Protein AF-A0AAW0XLE2-F1 (afdb_monomer)

Foldseek 3Di:
DQDPDPVLQVDVDDCVQVVVVVVVCVPPDPVFDKDWPDWDDQRRDIDTDIDTPVQPVQKALKFKDWFACPDVGGHRPWAWIKIWIGRNNFTEIEIAGAFDADAPCLVRLVVSVVRNQVPAWTDRDPPDGTDTQVNGPYYHYYYNSRWAFPDDPDDPVVCVVVVVCVVSLVRTSVND

Mean predicted aligned error: 5.41 Å

Radius of gyration: 18.48 Å; Cα contacts (8 Å, |Δi|>4): 309; chains: 1; bounding box: 46×35×58 Å

pLDDT: mean 91.5, std 12.77, range [43.59, 98.88]

InterPro domains:
  IPR000300 Inositol polyphosphate-related phosphatase [PF22669] (9-176)
  IPR000300 Inositol polyphosphate-related phosphatase [SM00128] (1-176)
  IPR036691 Endonuclease/exonuclease/phosphatase superfamily [G3DSA:3.60.10.10] (1-176)
  IPR036691 Endonuclease/exonuclease/phosphatase superfamily [SSF56219] (3-175)
  IPR046985 Inositol 5-phosphatase [PTHR11200] (1-175)

Solvent-accessible surface area (backbone atoms only — not comparable to full-atom values): 10215 Å² total; per-residue (Å²): 132,54,65,86,50,77,59,43,78,74,42,93,77,57,72,62,62,58,53,50,51,50,54,49,70,72,66,50,64,86,94,57,61,68,40,81,76,46,76,47,70,39,68,53,47,73,47,78,44,70,40,49,54,92,51,49,91,37,56,40,79,70,38,60,38,73,39,29,40,27,68,93,60,50,34,45,90,17,28,36,35,35,44,34,32,25,53,70,93,45,39,36,30,42,35,40,32,33,37,46,65,61,83,85,32,55,67,54,27,54,49,36,52,51,50,43,57,72,66,40,56,33,71,82,53,96,88,50,82,63,41,45,61,85,76,33,84,39,72,48,83,46,66,52,61,46,65,43,67,52,94,64,103,61,64,63,69,59,37,55,75,66,69,45,52,70,69,50,53,78,34,23,59,80,78,110

Organism: Cherax quadricarinatus (NCBI:txid27406)

Structure (mmCIF, N/CA/C/O backbone):
data_AF-A0AAW0XLE2-F1
#
_entry.id   AF-A0AAW0XLE2-F1
#
loop_
_atom_site.group_PDB
_atom_site.id
_atom_site.type_symbol
_atom_site.label_atom_id
_atom_site.label_alt_id
_atom_site.label_comp_id
_atom_site.label_asym_id
_atom_site.label_entity_id
_atom_site.label_seq_id
_atom_site.pdbx_PDB_ins_code
_atom_site.Cartn_x
_atom_site.Cartn_y
_atom_site.Cartn_z
_atom_site.occupancy
_atom_site.B_iso_or_equiv
_atom_site.auth_seq_id
_atom_site.auth_comp_id
_atom_site.auth_asym_id
_atom_site.auth_atom_id
_atom_site.pdbx_PDB_model_num
ATOM 1 N N . GLU A 1 1 ? -1.294 13.993 -8.501 1.00 43.59 1 GLU A N 1
ATOM 2 C CA . GLU A 1 1 ? -0.061 13.699 -7.748 1.00 43.59 1 GLU A CA 1
ATOM 3 C C . GLU A 1 1 ? 0.032 14.688 -6.589 1.00 43.59 1 GLU A C 1
ATOM 5 O O . GLU A 1 1 ? -0.191 15.877 -6.804 1.00 43.59 1 GLU A O 1
ATOM 10 N N . LEU A 1 2 ? 0.179 14.206 -5.352 1.00 50.78 2 LEU A N 1
ATOM 11 C CA . LEU A 1 2 ? 0.461 15.069 -4.197 1.00 50.78 2 LEU A CA 1
ATOM 12 C C . LEU A 1 2 ? 1.879 15.629 -4.393 1.00 50.78 2 LEU A C 1
ATOM 14 O O . LEU A 1 2 ? 2.764 14.870 -4.776 1.00 50.78 2 LEU A O 1
ATOM 18 N N . ASP A 1 3 ? 2.063 16.942 -4.223 1.00 43.72 3 ASP A N 1
ATOM 19 C CA . ASP A 1 3 ? 3.271 17.654 -4.670 1.00 43.72 3 ASP A CA 1
ATOM 20 C C . ASP A 1 3 ? 4.574 16.986 -4.210 1.00 43.72 3 ASP A C 1
ATOM 22 O O . ASP A 1 3 ? 4.731 16.620 -3.047 1.00 43.72 3 ASP A O 1
ATOM 26 N N . LEU A 1 4 ? 5.527 16.878 -5.139 1.00 53.25 4 LEU A N 1
ATOM 27 C CA . LEU A 1 4 ? 6.886 16.380 -4.902 1.00 53.25 4 LEU A CA 1
ATOM 28 C C . LEU A 1 4 ? 7.871 17.510 -4.551 1.00 53.25 4 LEU A C 1
ATOM 30 O O . LEU A 1 4 ? 9.082 17.287 -4.516 1.00 53.25 4 LEU A O 1
ATOM 34 N N . ASN A 1 5 ? 7.373 18.729 -4.323 1.00 51.75 5 ASN A N 1
ATOM 35 C CA . ASN A 1 5 ? 8.214 19.882 -4.021 1.00 51.75 5 ASN A CA 1
ATOM 36 C C . ASN A 1 5 ? 8.956 19.679 -2.696 1.00 51.75 5 ASN A C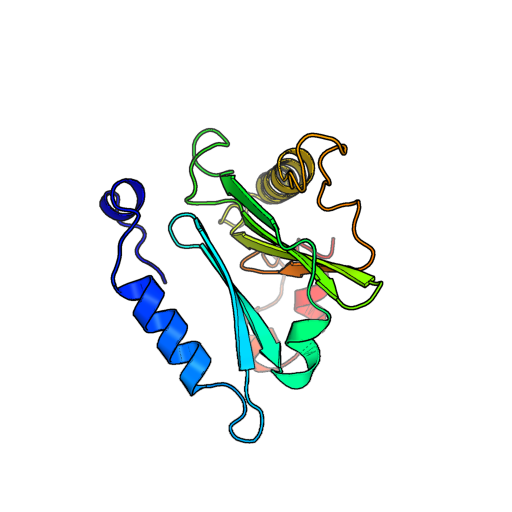 1
ATOM 38 O O . ASN A 1 5 ? 8.415 19.143 -1.730 1.00 51.75 5 ASN A O 1
ATOM 42 N N . THR A 1 6 ? 10.192 20.174 -2.627 1.00 51.34 6 THR A N 1
ATOM 43 C CA . THR A 1 6 ? 11.072 20.090 -1.449 1.00 51.34 6 THR A CA 1
ATOM 44 C C . THR A 1 6 ? 10.412 20.649 -0.178 1.00 51.34 6 THR A C 1
ATOM 46 O O . THR A 1 6 ? 10.672 20.175 0.923 1.00 51.34 6 THR A O 1
ATOM 49 N N . GLU A 1 7 ? 9.490 21.604 -0.326 1.00 47.22 7 GLU A N 1
ATOM 50 C CA . GLU A 1 7 ? 8.681 22.161 0.764 1.00 47.22 7 GLU A CA 1
ATOM 51 C C . GLU A 1 7 ? 7.686 21.156 1.364 1.00 47.22 7 GLU A C 1
ATOM 53 O O . GLU A 1 7 ? 7.432 21.196 2.564 1.00 47.22 7 GLU A O 1
ATOM 58 N N . THR A 1 8 ? 7.172 20.195 0.594 1.00 51.47 8 THR A N 1
ATOM 59 C CA . THR A 1 8 ? 6.267 19.137 1.082 1.00 51.47 8 THR A CA 1
ATOM 60 C C . THR A 1 8 ? 6.980 18.142 2.006 1.00 51.47 8 THR A C 1
ATOM 62 O O . THR A 1 8 ? 6.338 17.492 2.830 1.00 51.47 8 THR A O 1
ATOM 65 N N . PHE A 1 9 ? 8.314 18.056 1.925 1.00 52.00 9 PHE A N 1
ATOM 66 C CA . PHE A 1 9 ? 9.133 17.321 2.895 1.00 52.00 9 PHE A CA 1
ATOM 67 C C . PHE A 1 9 ? 9.291 18.075 4.225 1.00 52.00 9 PHE A C 1
ATOM 69 O O . PHE A 1 9 ? 9.549 17.444 5.247 1.00 52.00 9 PHE A O 1
ATOM 76 N N . LEU A 1 10 ? 9.143 19.405 4.217 1.00 46.91 10 LEU A N 1
ATOM 77 C CA . LEU A 1 10 ? 9.328 20.283 5.380 1.00 46.91 10 LEU A CA 1
ATOM 78 C C . LEU A 1 10 ? 8.000 20.629 6.068 1.00 46.91 10 LEU A C 1
ATOM 80 O O . LEU A 1 10 ? 7.946 20.741 7.292 1.00 46.91 10 LEU A O 1
ATOM 84 N N . PHE A 1 11 ? 6.917 20.752 5.300 1.00 49.56 11 PHE A N 1
ATOM 85 C CA . PHE A 1 11 ? 5.600 21.139 5.789 1.00 49.56 11 PHE A CA 1
ATOM 86 C C . PHE A 1 11 ? 4.616 19.982 5.636 1.00 49.56 11 PHE A C 1
ATOM 88 O O . PHE A 1 11 ? 4.021 19.754 4.586 1.00 49.56 11 PHE A O 1
ATOM 95 N N . ASN A 1 12 ? 4.383 19.273 6.739 1.00 53.75 12 ASN A N 1
ATOM 96 C CA . ASN A 1 12 ? 3.366 18.224 6.832 1.00 53.75 12 ASN A CA 1
ATOM 97 C C . ASN A 1 12 ? 1.909 18.723 6.704 1.00 53.75 12 ASN A C 1
ATOM 99 O O . ASN A 1 12 ? 0.988 17.920 6.819 1.00 53.75 12 ASN A O 1
ATOM 103 N N . ASN A 1 13 ? 1.693 20.011 6.432 1.00 55.31 13 ASN A N 1
ATOM 104 C CA . ASN A 1 13 ? 0.381 20.614 6.235 1.00 55.31 13 ASN A CA 1
ATOM 105 C C . ASN A 1 13 ? 0.286 21.185 4.822 1.00 55.31 13 ASN A C 1
ATOM 107 O O . ASN A 1 13 ? 0.675 22.323 4.576 1.00 55.31 13 ASN A O 1
ATOM 111 N N . THR A 1 14 ? -0.269 20.398 3.902 1.00 66.62 14 THR A N 1
ATOM 112 C CA . THR A 1 14 ? -0.750 20.920 2.619 1.00 66.62 14 THR A CA 1
ATOM 113 C C . THR A 1 14 ? -2.280 20.879 2.627 1.00 66.62 14 THR A C 1
ATOM 115 O O . THR A 1 14 ? -2.849 19.905 3.128 1.00 66.62 14 THR A O 1
ATOM 118 N N . PRO A 1 15 ? -2.979 21.881 2.062 1.00 77.50 15 PRO A N 1
ATOM 119 C CA . PRO A 1 15 ? -4.440 21.837 1.927 1.00 77.50 15 PRO A CA 1
ATOM 120 C C . PRO A 1 15 ? -4.917 20.625 1.103 1.00 77.50 15 PRO A C 1
ATOM 122 O O . PRO A 1 15 ? -6.035 20.145 1.296 1.00 77.50 15 PRO A O 1
ATOM 125 N N . LYS A 1 16 ? -4.034 20.060 0.264 1.00 84.00 16 LYS A N 1
ATOM 126 C CA . LYS A 1 16 ? -4.305 18.904 -0.598 1.00 84.00 16 LYS A CA 1
ATOM 127 C C . LYS A 1 16 ? -4.760 17.656 0.157 1.00 84.00 16 LYS A C 1
ATOM 129 O O . LYS A 1 16 ? -5.557 16.897 -0.385 1.00 84.00 16 LYS A O 1
ATOM 134 N N . GLU A 1 17 ? -4.286 17.420 1.383 1.00 88.50 17 GLU A N 1
ATOM 135 C CA . GLU A 1 17 ? -4.738 16.265 2.177 1.00 88.50 17 GLU A CA 1
ATOM 136 C C . GLU A 1 17 ? -6.247 16.348 2.459 1.00 88.50 17 GLU A C 1
ATOM 138 O O . GLU A 1 17 ? -6.988 15.387 2.240 1.00 88.50 17 GLU A O 1
ATOM 143 N N . GLN A 1 18 ? -6.716 17.525 2.882 1.00 90.31 18 GLN A N 1
ATOM 144 C CA . GLN A 1 18 ? -8.126 17.748 3.181 1.00 90.31 18 GLN A CA 1
ATOM 145 C C . GLN A 1 18 ? -8.978 17.792 1.907 1.00 90.31 18 GLN A C 1
ATOM 147 O O . GLN A 1 18 ? -10.086 17.255 1.899 1.00 90.31 18 GLN A O 1
ATOM 152 N N . GLU A 1 19 ? -8.471 18.388 0.826 1.00 93.06 19 GLU A N 1
ATOM 153 C CA . GLU A 1 19 ? -9.134 18.384 -0.484 1.00 93.06 19 GLU A CA 1
ATOM 154 C C . GLU A 1 19 ? -9.367 16.958 -0.989 1.00 93.06 19 GLU A C 1
ATOM 156 O O . GLU A 1 19 ? -10.487 16.615 -1.373 1.00 93.06 19 GLU A O 1
ATOM 161 N N . TRP A 1 20 ? -8.345 16.099 -0.917 1.00 93.31 20 TRP A N 1
ATOM 162 C CA . TRP A 1 20 ? -8.475 14.696 -1.298 1.00 93.31 20 TRP A CA 1
ATOM 163 C C . TRP A 1 20 ? -9.430 13.929 -0.390 1.00 93.31 20 TRP A C 1
ATOM 165 O O . TRP A 1 20 ? -10.250 13.159 -0.891 1.00 93.31 20 TRP A O 1
ATOM 175 N N . LEU A 1 21 ? -9.365 14.138 0.928 1.00 93.94 21 LEU A N 1
ATOM 176 C CA . LEU A 1 21 ? -10.313 13.517 1.850 1.00 93.94 21 LEU A CA 1
ATOM 177 C C . LEU A 1 21 ? -11.756 13.902 1.497 1.00 93.94 21 LEU A C 1
ATOM 179 O O . LEU A 1 21 ? -12.620 13.031 1.422 1.00 93.94 21 LEU A O 1
ATOM 183 N N . ASN A 1 22 ? -12.010 15.182 1.225 1.00 94.56 22 ASN A N 1
ATOM 184 C CA . ASN A 1 22 ? -13.330 15.661 0.823 1.00 94.56 22 ASN A CA 1
ATOM 185 C C . ASN A 1 22 ? -13.763 15.060 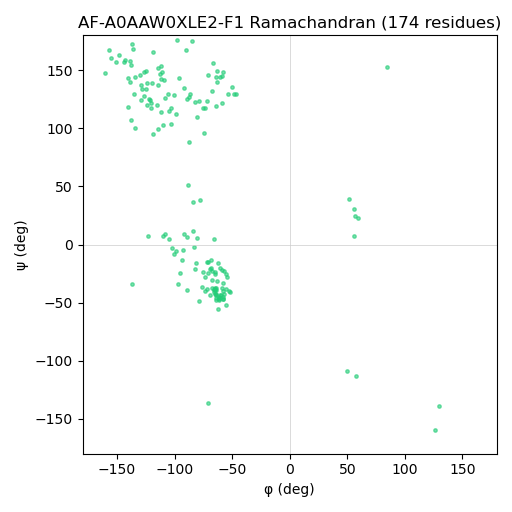-0.521 1.00 94.56 22 ASN A C 1
ATOM 187 O O . ASN A 1 22 ? -14.901 14.619 -0.648 1.00 94.56 22 ASN A O 1
ATOM 191 N N . ALA A 1 23 ? -12.865 14.986 -1.507 1.00 95.75 23 ALA A N 1
ATOM 192 C CA . ALA A 1 23 ? -13.154 14.365 -2.798 1.00 95.75 23 ALA A CA 1
ATOM 193 C C . ALA A 1 23 ? -13.547 12.886 -2.648 1.00 95.75 23 ALA A C 1
ATOM 195 O O . ALA A 1 23 ? -14.540 12.451 -3.230 1.00 95.75 23 ALA A O 1
ATOM 196 N N . VAL A 1 24 ? -12.831 12.129 -1.808 1.00 95.75 24 VAL A N 1
ATOM 197 C CA . VAL A 1 24 ? -13.165 10.729 -1.504 1.00 95.75 24 VAL A CA 1
ATOM 198 C C . VAL A 1 24 ? -14.520 10.629 -0.800 1.00 95.75 24 VAL A C 1
ATOM 200 O O . VAL A 1 24 ? -15.364 9.840 -1.218 1.00 95.75 24 VAL A O 1
ATOM 203 N N . LEU A 1 25 ? -14.768 11.445 0.229 1.00 94.25 25 LEU A N 1
ATOM 204 C CA . LEU A 1 25 ? -16.040 11.445 0.967 1.00 94.25 25 LEU A CA 1
ATOM 205 C C . LEU A 1 25 ? -17.238 11.892 0.114 1.00 94.25 25 LEU A C 1
ATOM 207 O O . LEU A 1 25 ? -18.363 11.483 0.387 1.00 94.25 25 LEU A O 1
ATOM 211 N N . ASN A 1 26 ? -17.013 12.682 -0.933 1.00 94.31 26 ASN A N 1
ATOM 212 C CA . ASN A 1 26 ? -18.051 13.056 -1.891 1.00 94.31 26 ASN A CA 1
ATOM 213 C C . ASN A 1 26 ? -18.282 11.979 -2.968 1.00 94.31 26 ASN A C 1
ATOM 215 O O . ASN A 1 26 ? -19.342 11.959 -3.587 1.00 94.31 26 ASN A O 1
ATOM 219 N N . GLY A 1 27 ? -17.304 11.095 -3.202 1.00 94.81 27 GLY A N 1
ATOM 220 C CA . GLY A 1 27 ? -17.367 10.032 -4.213 1.00 94.81 27 GLY A CA 1
ATOM 221 C C . GLY A 1 27 ? -17.867 8.674 -3.704 1.00 94.81 27 GLY A C 1
ATOM 222 O O . GLY A 1 27 ? -18.173 7.793 -4.507 1.00 94.81 27 GLY A O 1
ATOM 223 N N . ILE A 1 28 ? -17.948 8.472 -2.387 1.00 94.38 28 ILE A N 1
ATOM 224 C CA . ILE A 1 28 ? -18.485 7.236 -1.794 1.00 94.38 28 ILE A CA 1
ATOM 225 C C . ILE A 1 28 ? -19.986 7.069 -2.067 1.00 94.38 28 ILE A C 1
ATOM 227 O O . ILE A 1 28 ? -20.728 8.022 -2.292 1.00 94.38 28 ILE A O 1
ATOM 231 N N . HIS A 1 29 ? -20.445 5.817 -2.027 1.00 91.56 29 HIS A N 1
ATOM 232 C CA . HIS A 1 29 ? -21.809 5.461 -2.401 1.00 91.56 29 HIS A CA 1
ATOM 233 C C . HIS A 1 29 ? -22.865 6.197 -1.544 1.00 91.56 29 HIS A C 1
ATOM 235 O O . HIS A 1 29 ? -22.929 5.971 -0.332 1.00 91.56 29 HIS A O 1
ATOM 241 N N . PRO A 1 30 ? -23.784 6.977 -2.147 1.00 90.56 30 PRO A N 1
ATOM 242 C CA . PRO A 1 30 ? -24.635 7.922 -1.416 1.00 90.56 30 PRO A CA 1
ATOM 243 C C . PRO A 1 30 ? -25.678 7.258 -0.507 1.00 90.56 30 PRO A C 1
ATOM 245 O O . PRO A 1 30 ? -26.193 7.888 0.412 1.00 90.56 30 PRO A O 1
ATOM 248 N N . LYS A 1 31 ? -26.013 5.979 -0.738 1.00 92.88 31 LYS A N 1
ATOM 249 C CA . LYS A 1 31 ? -26.981 5.247 0.106 1.00 92.88 31 LYS A CA 1
ATOM 250 C C . LYS A 1 31 ? -26.370 4.655 1.380 1.00 92.88 31 LYS A C 1
ATOM 252 O O . LYS A 1 31 ? -27.085 4.012 2.142 1.00 92.88 31 LYS A O 1
ATOM 257 N N . ALA A 1 32 ? -25.066 4.800 1.593 1.00 93.50 32 ALA A N 1
ATOM 258 C CA . ALA A 1 32 ? -24.390 4.301 2.781 1.00 93.50 32 ALA A CA 1
ATOM 259 C C . ALA A 1 32 ? -23.653 5.447 3.473 1.00 93.50 32 ALA A C 1
ATOM 261 O O . ALA A 1 32 ? -23.024 6.282 2.831 1.00 93.50 32 ALA A O 1
ATOM 262 N N . LYS A 1 33 ? -23.726 5.473 4.804 1.00 94.62 33 LYS A N 1
ATOM 263 C CA . LYS A 1 33 ? -22.953 6.408 5.617 1.00 94.62 33 LYS A CA 1
ATOM 264 C C . LYS A 1 33 ? -21.620 5.769 5.957 1.00 94.62 33 LYS A C 1
ATOM 266 O O . LYS A 1 33 ? -21.591 4.662 6.496 1.00 94.62 33 LYS A O 1
ATOM 271 N N . TYR A 1 34 ? -20.537 6.462 5.642 1.00 96.31 34 TYR A N 1
ATOM 272 C CA . TYR A 1 34 ? -19.186 6.033 5.969 1.00 96.31 34 TYR A CA 1
ATOM 273 C C . TYR A 1 34 ? -18.572 6.967 7.002 1.00 96.31 34 TYR A C 1
ATOM 275 O O . TYR A 1 34 ? -18.833 8.166 7.011 1.00 96.31 34 TYR A O 1
ATOM 283 N N . GLN A 1 35 ? -17.734 6.396 7.854 1.00 95.62 35 GLN A N 1
ATOM 284 C CA . GLN A 1 35 ? -16.962 7.088 8.871 1.00 95.62 35 GLN A CA 1
ATOM 285 C C . GLN A 1 35 ? -15.476 6.853 8.605 1.00 95.62 35 GLN A C 1
ATOM 287 O O . GLN A 1 35 ? -15.062 5.746 8.243 1.00 95.62 35 GLN A O 1
ATOM 292 N N . LYS A 1 36 ? -14.660 7.896 8.775 1.00 97.19 36 LYS A N 1
ATOM 293 C CA . LYS A 1 36 ? -13.205 7.789 8.640 1.00 97.19 36 LYS A CA 1
ATOM 294 C C . LYS A 1 36 ? -12.632 7.051 9.843 1.00 97.19 36 LYS A C 1
ATOM 296 O O . LYS A 1 36 ? -12.686 7.558 10.957 1.00 97.19 36 LYS A O 1
ATOM 301 N N . VAL A 1 37 ? -12.023 5.893 9.601 1.00 98.12 37 VAL A N 1
ATOM 302 C CA . VAL A 1 37 ? -11.274 5.143 10.618 1.00 98.12 37 VAL A CA 1
ATOM 303 C C . VAL A 1 37 ? -9.898 5.7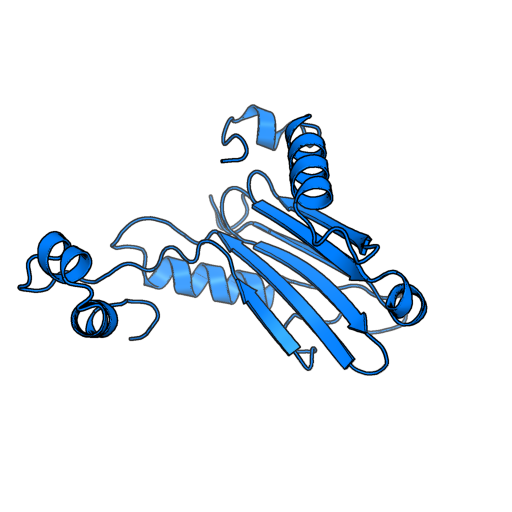64 10.810 1.00 98.12 37 VAL A C 1
ATOM 305 O O . VAL A 1 37 ? -9.457 6.008 11.935 1.00 98.12 37 VAL A O 1
ATOM 308 N N . ARG A 1 38 ? -9.193 6.014 9.702 1.00 97.81 38 ARG A N 1
ATOM 309 C CA . ARG A 1 38 ? -7.829 6.536 9.734 1.00 97.81 38 ARG A CA 1
ATOM 310 C C . ARG A 1 38 ? -7.444 7.174 8.406 1.00 97.81 38 ARG A C 1
ATOM 312 O O . ARG A 1 38 ? -7.879 6.726 7.352 1.00 97.81 38 ARG A O 1
ATOM 319 N N . LEU A 1 39 ? -6.610 8.203 8.485 1.00 96.94 39 LEU A N 1
ATOM 320 C CA . LEU A 1 39 ? -5.850 8.755 7.369 1.00 96.94 39 LEU A CA 1
ATOM 321 C C . LEU A 1 39 ? -4.381 8.745 7.788 1.00 96.94 39 LEU A C 1
ATOM 323 O O . LEU A 1 39 ? -4.073 9.116 8.921 1.00 96.94 39 LEU A O 1
ATOM 327 N N . VAL A 1 40 ? -3.505 8.287 6.902 1.00 95.94 40 VAL A N 1
ATOM 328 C CA . VAL A 1 40 ? -2.050 8.346 7.066 1.00 95.94 40 VAL A CA 1
ATOM 329 C C . VAL A 1 40 ? -1.425 8.836 5.764 1.00 95.94 40 VAL A C 1
ATOM 331 O O . VAL A 1 40 ? -1.919 8.522 4.678 1.00 95.94 40 VAL A O 1
ATOM 334 N N . ARG A 1 41 ? -0.357 9.62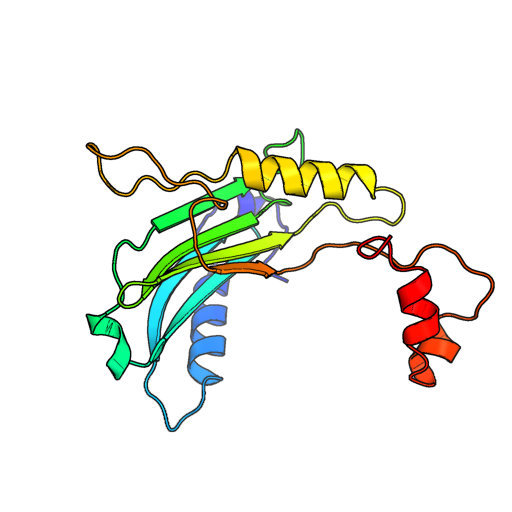7 5.873 1.00 93.38 41 ARG A N 1
ATOM 335 C CA . ARG A 1 41 ? 0.332 10.234 4.736 1.00 93.38 41 ARG A CA 1
ATOM 336 C C . ARG A 1 41 ? 1.843 10.214 4.950 1.00 93.38 41 ARG A C 1
ATOM 338 O O . ARG A 1 41 ? 2.311 10.420 6.065 1.00 93.38 41 ARG A O 1
ATOM 345 N N . LEU A 1 42 ? 2.590 10.004 3.870 1.00 90.88 42 LEU A N 1
ATOM 346 C CA . LEU A 1 42 ? 4.043 10.134 3.804 1.00 90.88 42 LEU A CA 1
ATOM 347 C C . LEU A 1 42 ? 4.397 10.829 2.490 1.00 90.88 42 LEU A C 1
ATOM 349 O O . LEU A 1 42 ? 4.266 10.237 1.421 1.00 90.88 42 LEU A O 1
ATOM 353 N N . VAL A 1 43 ? 4.816 12.096 2.570 1.00 89.06 43 VAL A N 1
ATOM 354 C CA . VAL A 1 43 ? 5.073 12.959 1.400 1.00 89.06 43 VAL A CA 1
ATOM 355 C C . VAL A 1 43 ? 3.873 12.917 0.435 1.00 89.06 43 VAL A C 1
ATOM 357 O O . VAL A 1 43 ? 2.808 13.434 0.786 1.00 89.06 43 VAL A O 1
ATOM 360 N N . GLY A 1 44 ? 4.018 12.273 -0.729 1.00 88.38 44 GLY A N 1
ATOM 361 C CA . GLY A 1 44 ? 2.987 12.158 -1.758 1.00 88.38 44 GLY A CA 1
ATOM 362 C C . GLY A 1 44 ? 2.101 10.907 -1.671 1.00 88.38 44 GLY A C 1
ATOM 363 O O . GLY A 1 44 ? 1.159 10.781 -2.449 1.00 88.38 44 GLY A O 1
ATOM 364 N N . MET A 1 45 ? 2.372 9.979 -0.751 1.00 92.75 45 MET A N 1
ATOM 365 C CA . MET A 1 45 ? 1.550 8.786 -0.522 1.00 92.75 45 MET A CA 1
ATOM 366 C C . MET A 1 45 ? 0.508 9.060 0.554 1.00 92.75 45 MET A C 1
ATOM 368 O O . MET A 1 45 ? 0.845 9.580 1.616 1.00 92.75 45 MET A O 1
ATOM 372 N N . MET A 1 46 ? -0.741 8.661 0.319 1.00 94.94 46 MET A N 1
ATOM 373 C CA . MET A 1 46 ? -1.832 8.810 1.281 1.00 94.94 46 MET A CA 1
ATOM 374 C C . MET A 1 46 ? -2.713 7.560 1.290 1.00 94.94 46 MET A C 1
ATOM 376 O O . MET A 1 46 ? -3.005 6.999 0.236 1.00 94.94 46 MET A O 1
ATOM 380 N N . LEU A 1 47 ? -3.150 7.130 2.471 1.00 97.69 47 LEU A N 1
ATOM 381 C CA . LEU A 1 47 ? -4.092 6.028 2.653 1.00 97.69 47 LEU A CA 1
ATOM 382 C C . LEU A 1 47 ? -5.225 6.480 3.572 1.00 97.69 47 LEU A C 1
ATOM 384 O O . LEU A 1 47 ? -4.990 6.931 4.694 1.00 97.69 47 LEU A O 1
ATOM 388 N N . ILE A 1 48 ? -6.457 6.351 3.079 1.00 97.81 48 ILE A N 1
ATOM 389 C CA . ILE A 1 48 ? -7.684 6.663 3.811 1.00 97.81 48 ILE A CA 1
ATOM 390 C C . ILE A 1 48 ? -8.457 5.362 3.997 1.00 97.81 48 ILE A C 1
ATOM 392 O O . ILE A 1 48 ? -8.867 4.734 3.024 1.00 97.81 48 ILE A O 1
ATOM 396 N N . VAL A 1 49 ? -8.691 4.982 5.250 1.00 98.25 49 VAL A N 1
ATOM 397 C CA . VAL A 1 49 ? -9.543 3.846 5.603 1.00 98.25 49 VAL A CA 1
ATOM 398 C C . VAL A 1 49 ? -10.882 4.382 6.091 1.00 98.25 49 VAL A C 1
ATOM 400 O O . VAL A 1 49 ? -10.957 5.087 7.103 1.00 98.25 49 VAL A O 1
ATOM 403 N N . LEU A 1 50 ? -11.942 4.042 5.361 1.00 97.88 50 LEU A N 1
ATOM 404 C CA . LEU A 1 50 ? -13.328 4.342 5.705 1.00 97.88 50 LEU A CA 1
ATOM 405 C C . LEU A 1 50 ? -14.061 3.046 6.055 1.00 97.88 50 LEU A C 1
ATOM 407 O O . LEU A 1 50 ? -13.794 1.995 5.477 1.00 97.88 50 LEU A O 1
ATOM 411 N N . VAL A 1 51 ? -15.029 3.132 6.959 1.00 97.62 51 VAL A N 1
ATOM 412 C CA . VAL A 1 51 ? -15.903 2.015 7.326 1.00 97.62 51 VAL A CA 1
ATOM 413 C C . VAL A 1 51 ? -17.354 2.468 7.266 1.00 97.62 51 VAL A C 1
ATOM 415 O O . VAL A 1 51 ? -17.647 3.620 7.573 1.00 97.62 51 VAL A O 1
ATOM 418 N N . GLN A 1 52 ? -18.282 1.593 6.873 1.00 97.19 52 GLN A N 1
ATOM 419 C CA . GLN A 1 52 ? -19.701 1.934 6.999 1.00 97.19 52 GLN A CA 1
ATOM 420 C C . GLN A 1 52 ? -20.054 2.117 8.476 1.00 97.19 52 GLN A C 1
ATOM 422 O O . GLN A 1 52 ? -19.623 1.335 9.322 1.00 97.19 52 GLN A O 1
ATOM 427 N N . GLU A 1 53 ? -20.876 3.117 8.780 1.00 96.62 53 GLU A N 1
ATOM 428 C CA . GLU A 1 53 ? -21.200 3.539 10.146 1.00 96.62 53 GLU A CA 1
ATOM 429 C C . GLU A 1 53 ? -21.697 2.383 11.029 1.00 96.62 53 GLU A C 1
ATOM 431 O O . GLU A 1 53 ? -21.249 2.234 12.163 1.00 96.62 53 GLU A O 1
ATOM 436 N N . LYS A 1 54 ? -22.519 1.480 10.475 1.00 96.56 54 LYS A N 1
ATOM 437 C CA . LYS A 1 54 ? -23.017 0.280 11.176 1.00 96.56 54 LYS A CA 1
ATOM 438 C C . LYS A 1 54 ? -21.921 -0.685 11.652 1.00 96.56 54 LYS A C 1
ATOM 440 O O . LYS A 1 54 ? -22.179 -1.507 12.524 1.00 96.56 54 LYS A O 1
ATOM 445 N N . HIS A 1 55 ? -20.724 -0.618 11.071 1.00 97.81 55 HIS A N 1
ATOM 446 C CA . HIS A 1 55 ? -19.595 -1.477 11.423 1.00 97.81 55 HIS A CA 1
ATOM 447 C C . HIS A 1 55 ? -18.578 -0.793 12.347 1.00 97.81 55 HIS A C 1
ATOM 449 O O . HIS A 1 55 ? -17.683 -1.462 12.860 1.00 97.81 55 HIS A O 1
ATOM 455 N N . LEU A 1 56 ? -18.717 0.514 12.597 1.00 97.81 56 LEU A N 1
ATOM 456 C CA . LEU A 1 56 ? -17.735 1.300 13.346 1.00 97.81 56 LEU A CA 1
ATOM 457 C C . LEU A 1 56 ? -17.494 0.753 14.760 1.00 97.81 56 LEU A C 1
ATOM 459 O O . LEU A 1 56 ? -16.351 0.675 15.195 1.00 97.81 56 LEU A O 1
ATOM 463 N N . ALA A 1 57 ? -18.552 0.306 15.445 1.00 98.06 57 ALA A N 1
ATOM 464 C CA . ALA A 1 57 ? -18.466 -0.263 16.794 1.00 98.06 57 ALA A CA 1
ATOM 465 C C . ALA A 1 57 ? -17.612 -1.544 16.879 1.00 98.06 57 ALA A C 1
ATOM 467 O O . ALA A 1 57 ? -17.223 -1.962 17.969 1.00 98.06 57 ALA A O 1
ATOM 468 N N . TYR A 1 58 ? -17.316 -2.178 15.742 1.00 98.44 58 TYR A N 1
ATOM 469 C CA . TYR A 1 58 ? -16.518 -3.399 15.672 1.00 98.44 58 TYR A CA 1
ATOM 470 C C . TYR A 1 58 ? -15.077 -3.155 15.227 1.00 98.44 58 TYR A C 1
ATOM 472 O O . TYR A 1 58 ? -14.305 -4.113 15.199 1.00 98.44 58 TYR A O 1
ATOM 480 N N . VAL A 1 59 ? -14.712 -1.911 14.901 1.00 98.50 59 VAL A N 1
ATOM 481 C CA . VAL A 1 59 ? -13.342 -1.523 14.560 1.00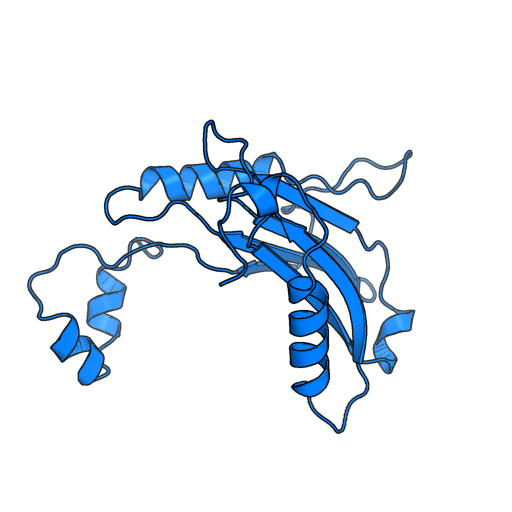 98.50 59 VAL A CA 1
ATOM 482 C C . VAL A 1 59 ? -12.549 -1.293 15.843 1.00 98.50 59 VAL A C 1
ATOM 484 O O . VAL A 1 59 ? -12.923 -0.473 16.679 1.00 98.50 59 VAL A O 1
ATOM 487 N N . ARG A 1 60 ? -11.442 -2.014 16.010 1.00 96.94 60 ARG A N 1
ATOM 488 C CA . ARG A 1 60 ? -10.578 -1.952 17.197 1.00 96.94 60 ARG A CA 1
ATOM 489 C C . ARG A 1 60 ? -9.110 -1.920 16.803 1.00 96.94 60 ARG A C 1
ATOM 491 O O . ARG A 1 60 ? -8.759 -2.163 15.650 1.00 96.94 60 ARG A O 1
ATOM 498 N N . SER A 1 61 ? -8.254 -1.623 17.782 1.00 95.88 61 SER A N 1
ATOM 499 C CA . SER A 1 61 ? -6.798 -1.771 17.664 1.00 95.88 61 SER A CA 1
ATOM 500 C C . SER A 1 61 ? -6.218 -1.089 16.414 1.00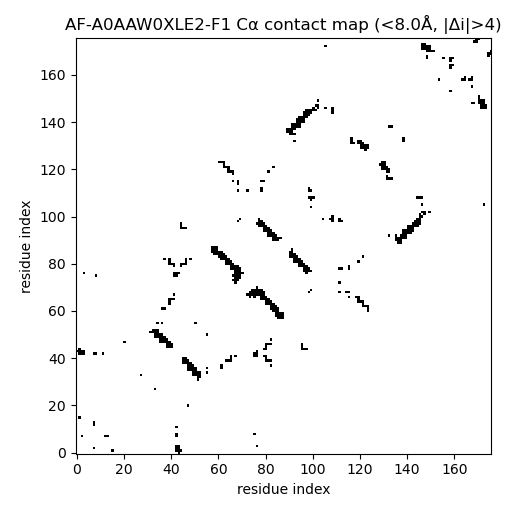 95.88 61 SER A C 1
ATOM 502 O O . SER A 1 61 ? -5.364 -1.657 15.731 1.00 95.88 61 SER A O 1
ATOM 504 N N . VAL A 1 62 ? -6.734 0.096 16.071 1.00 97.56 62 VAL A N 1
ATOM 505 C CA . VAL A 1 62 ? -6.304 0.850 14.887 1.00 97.56 62 VAL A CA 1
ATOM 506 C C . VAL A 1 62 ? -4.915 1.420 15.144 1.00 97.56 62 VAL A C 1
ATOM 508 O O . VAL A 1 62 ? -4.731 2.173 16.099 1.00 97.56 62 VAL A O 1
ATOM 511 N N . SER A 1 63 ? -3.955 1.105 14.284 1.00 97.62 63 SER A N 1
ATOM 512 C CA . SER A 1 63 ? -2.593 1.638 14.355 1.00 97.62 63 SER A CA 1
ATOM 513 C C . SER A 1 63 ? -2.047 1.883 12.955 1.00 97.62 63 SER A C 1
ATOM 515 O O . SER A 1 63 ? -2.570 1.356 11.971 1.00 97.62 63 SER A O 1
ATOM 517 N N . THR A 1 64 ? -1.037 2.734 12.857 1.00 98.12 64 THR A N 1
ATOM 518 C CA . THR A 1 64 ? -0.451 3.161 11.589 1.00 98.12 64 THR A CA 1
ATOM 519 C C . THR A 1 64 ? 1.050 3.209 11.686 1.00 98.12 64 THR A C 1
ATOM 521 O O . THR A 1 64 ? 1.577 3.480 12.761 1.00 98.12 64 THR A O 1
ATOM 524 N N . ASP A 1 65 ? 1.710 3.059 10.550 1.00 98.12 65 ASP A N 1
ATOM 525 C CA . ASP A 1 65 ? 3.137 3.316 10.434 1.00 98.12 65 ASP A CA 1
ATOM 526 C C . ASP A 1 65 ? 3.477 3.835 9.032 1.00 98.12 65 ASP A C 1
ATOM 528 O O . ASP A 1 65 ? 2.676 3.717 8.098 1.00 98.12 65 ASP A O 1
ATOM 532 N N . THR A 1 66 ? 4.652 4.438 8.890 1.00 97.50 66 THR A N 1
ATOM 533 C CA . THR A 1 66 ? 5.168 4.951 7.620 1.00 97.50 66 THR A CA 1
ATOM 534 C C . THR A 1 66 ? 6.629 4.563 7.459 1.00 97.50 66 THR A C 1
ATOM 536 O O . THR A 1 66 ? 7.449 4.844 8.332 1.00 97.50 66 THR A O 1
ATOM 539 N N . VAL A 1 67 ? 6.981 3.991 6.312 1.00 97.69 67 VAL A N 1
ATOM 540 C CA . VAL A 1 67 ? 8.354 3.590 5.997 1.00 97.69 67 VAL A CA 1
ATOM 541 C C . VAL A 1 67 ? 8.798 4.329 4.746 1.00 97.69 67 VAL A C 1
ATOM 543 O O . VAL A 1 67 ? 8.222 4.131 3.686 1.00 97.69 67 VAL A O 1
ATOM 546 N N . GLY A 1 68 ? 9.827 5.170 4.858 1.00 96.50 68 GLY A N 1
ATOM 547 C CA . GLY A 1 68 ? 10.505 5.754 3.699 1.00 96.50 68 GLY A CA 1
ATOM 548 C C . GLY A 1 68 ? 11.618 4.838 3.189 1.00 96.50 68 GLY A C 1
ATOM 549 O O . GLY A 1 68 ? 12.463 4.409 3.981 1.00 96.50 68 GLY A O 1
ATOM 550 N N . THR A 1 69 ? 11.627 4.567 1.885 1.00 96.06 69 THR A N 1
ATOM 551 C CA . THR A 1 69 ? 12.623 3.737 1.178 1.00 96.06 69 THR A CA 1
ATOM 552 C C . THR A 1 69 ? 13.317 4.489 0.042 1.00 96.06 69 THR A C 1
ATOM 554 O O . THR A 1 69 ? 14.075 3.900 -0.716 1.00 96.06 69 THR A O 1
ATOM 557 N N . GLY A 1 70 ? 13.081 5.797 -0.089 1.00 88.50 70 GLY A N 1
ATOM 558 C CA . GLY A 1 70 ? 13.672 6.620 -1.139 1.00 88.50 70 GLY A CA 1
ATOM 559 C C . GLY A 1 70 ? 15.166 6.865 -0.941 1.00 88.50 70 GLY A C 1
ATOM 560 O O . GLY A 1 70 ? 15.931 5.970 -0.590 1.00 88.50 70 GLY A O 1
ATOM 561 N N . ILE A 1 71 ? 15.607 8.105 -1.151 1.00 82.62 71 ILE A N 1
ATOM 562 C CA . ILE A 1 71 ? 17.027 8.475 -1.037 1.00 82.62 71 ILE A CA 1
ATOM 563 C C . ILE A 1 71 ? 17.616 7.932 0.280 1.00 82.62 71 ILE A C 1
ATOM 565 O O . ILE A 1 71 ? 17.032 8.102 1.357 1.00 82.62 71 ILE A O 1
ATOM 569 N N . MET A 1 72 ? 18.757 7.240 0.169 1.00 81.62 72 MET A N 1
ATOM 570 C CA . MET A 1 72 ? 19.456 6.568 1.274 1.00 81.62 72 MET A CA 1
ATOM 571 C C . MET A 1 72 ? 18.601 5.556 2.064 1.00 81.62 72 MET A C 1
ATOM 573 O O . MET A 1 72 ? 18.825 5.381 3.262 1.00 81.62 72 MET A O 1
ATOM 577 N N . ASN A 1 73 ? 17.620 4.897 1.433 1.00 80.44 73 ASN A N 1
ATOM 578 C CA . ASN A 1 73 ? 16.685 3.962 2.082 1.00 80.44 73 ASN A CA 1
ATOM 579 C C . ASN A 1 73 ? 15.848 4.590 3.214 1.00 80.44 73 ASN A C 1
ATOM 581 O O . ASN A 1 73 ? 15.394 3.888 4.119 1.00 80.44 73 ASN A O 1
ATOM 585 N N . LYS A 1 74 ? 15.674 5.918 3.221 1.00 78.62 74 LYS A N 1
ATOM 586 C CA . LYS A 1 74 ? 15.073 6.628 4.365 1.00 78.62 74 LYS A CA 1
ATOM 587 C C . LYS A 1 74 ? 14.061 7.694 3.983 1.00 78.62 74 LYS A C 1
ATOM 589 O O . LYS A 1 74 ? 13.109 7.903 4.730 1.00 78.62 74 LYS A O 1
ATOM 594 N N . MET A 1 75 ? 14.256 8.379 2.859 1.00 85.56 75 MET A N 1
ATOM 595 C CA . MET A 1 75 ? 13.371 9.480 2.478 1.00 85.56 75 MET A CA 1
ATOM 596 C C . MET A 1 75 ? 11.985 8.980 2.056 1.00 85.56 75 MET A C 1
ATOM 598 O O . MET A 1 75 ? 11.846 7.917 1.457 1.00 85.56 75 MET A O 1
ATOM 602 N N . GLY A 1 76 ? 10.955 9.773 2.357 1.00 83.25 76 GLY A N 1
ATOM 603 C CA . GLY A 1 76 ? 9.551 9.405 2.142 1.00 83.25 76 GLY A CA 1
ATOM 604 C C . GLY A 1 76 ? 9.025 9.579 0.714 1.00 83.25 76 GLY A C 1
ATOM 605 O O . GLY A 1 76 ? 7.833 9.412 0.491 1.00 83.25 76 GLY A O 1
ATOM 606 N N . ASN A 1 77 ? 9.871 9.931 -0.259 1.00 89.06 77 ASN A N 1
ATOM 607 C CA . ASN A 1 77 ? 9.469 10.042 -1.670 1.00 89.06 77 ASN A CA 1
ATOM 608 C C . ASN A 1 77 ? 9.200 8.681 -2.339 1.00 89.06 77 ASN A C 1
ATOM 610 O O . ASN A 1 77 ? 8.626 8.633 -3.428 1.00 89.06 77 ASN A O 1
ATOM 614 N N . LYS A 1 78 ? 9.648 7.601 -1.695 1.00 95.44 78 LYS A N 1
ATOM 615 C CA . LYS A 1 78 ? 9.331 6.198 -1.968 1.00 95.44 78 LYS A CA 1
ATOM 616 C C . LYS A 1 78 ? 9.135 5.485 -0.636 1.00 95.44 78 LYS A C 1
ATOM 618 O O . LYS A 1 78 ? 9.622 5.970 0.390 1.00 95.44 78 LYS A O 1
ATOM 623 N N . GLY A 1 79 ? 8.430 4.367 -0.650 1.00 97.62 79 GLY A N 1
ATOM 624 C CA . GLY A 1 79 ? 8.178 3.550 0.530 1.00 97.62 79 GLY A CA 1
ATOM 625 C C . GLY A 1 79 ? 6.701 3.236 0.685 1.00 97.62 79 GLY A C 1
ATOM 626 O O . GLY A 1 79 ? 6.047 2.931 -0.308 1.00 97.62 79 GLY A O 1
ATOM 627 N N . ALA A 1 80 ? 6.173 3.291 1.906 1.00 98.44 80 ALA A N 1
ATOM 628 C CA . ALA A 1 80 ? 4.776 2.973 2.166 1.00 98.44 80 ALA A CA 1
ATOM 629 C C . ALA A 1 80 ? 4.178 3.706 3.367 1.00 98.44 80 ALA A C 1
ATOM 631 O O . ALA A 1 80 ? 4.867 4.098 4.314 1.00 98.44 80 ALA A O 1
ATOM 632 N N . VAL A 1 81 ? 2.852 3.814 3.337 1.00 98.50 81 VAL A N 1
ATOM 633 C CA . VAL A 1 81 ? 2.015 4.108 4.498 1.00 98.50 81 VAL A CA 1
ATOM 634 C C . VAL A 1 81 ? 1.132 2.905 4.800 1.00 98.50 81 VAL A C 1
ATOM 636 O O . VAL A 1 81 ? 0.544 2.312 3.893 1.00 98.50 81 VAL A O 1
ATOM 639 N N . SER A 1 82 ? 1.009 2.563 6.077 1.00 98.69 82 SER A N 1
ATOM 640 C CA . SER A 1 82 ? 0.335 1.342 6.506 1.00 98.69 82 SER A CA 1
ATOM 641 C C . SER A 1 82 ? -0.698 1.649 7.583 1.00 98.69 82 SER A C 1
ATOM 643 O O . SER A 1 82 ? -0.440 2.421 8.507 1.00 98.69 82 SER A O 1
ATOM 645 N N . VAL A 1 83 ? -1.874 1.032 7.484 1.00 98.75 83 VAL A N 1
ATOM 646 C CA . VAL A 1 83 ? -2.927 1.071 8.506 1.00 98.75 83 VAL A CA 1
ATOM 647 C C . VAL A 1 83 ? -3.318 -0.353 8.841 1.00 98.75 83 VAL A C 1
ATOM 649 O O . VAL A 1 83 ? -3.715 -1.113 7.960 1.00 98.75 83 VAL A O 1
ATOM 652 N N . ARG A 1 84 ? -3.303 -0.684 10.127 1.00 98.44 84 ARG A N 1
ATOM 653 C CA . ARG A 1 84 ? -3.893 -1.919 10.627 1.00 98.44 84 ARG A CA 1
ATOM 654 C C . ARG A 1 84 ? -5.085 -1.651 11.522 1.00 98.44 84 ARG A C 1
ATOM 656 O O . ARG A 1 84 ? -5.150 -0.614 12.183 1.00 98.44 84 ARG A O 1
ATOM 663 N N . LEU A 1 85 ? -6.007 -2.602 11.564 1.00 98.50 85 LEU A N 1
ATOM 664 C CA . LEU A 1 85 ? -7.163 -2.614 12.457 1.00 98.50 85 LEU A CA 1
ATOM 665 C C . LEU A 1 85 ? -7.642 -4.047 12.685 1.00 98.50 85 LEU A C 1
ATOM 667 O O . LEU A 1 85 ? -7.358 -4.935 11.885 1.00 98.50 85 LEU A O 1
ATOM 671 N N . ASP A 1 86 ? -8.400 -4.255 13.753 1.00 98.12 86 ASP A N 1
ATOM 672 C CA . ASP A 1 86 ? -9.236 -5.442 13.901 1.00 98.12 86 ASP A CA 1
ATOM 673 C C . ASP A 1 86 ? -10.675 -5.049 13.556 1.00 98.12 86 ASP A C 1
ATOM 675 O O . ASP A 1 86 ? -11.193 -4.063 14.084 1.00 98.12 86 ASP A O 1
ATOM 679 N N . LEU A 1 87 ? -11.320 -5.798 12.666 1.00 98.38 87 LEU A N 1
ATOM 680 C CA . LEU A 1 87 ? -12.741 -5.675 12.365 1.00 98.38 87 LEU A CA 1
ATOM 681 C C . LEU A 1 87 ? -13.429 -6.942 12.865 1.00 98.38 87 LEU A C 1
ATOM 683 O O . LEU A 1 87 ? -13.174 -8.035 12.366 1.00 98.38 87 LEU A O 1
ATOM 687 N N . HIS A 1 88 ? -14.287 -6.800 13.873 1.00 97.19 88 HIS A N 1
ATOM 688 C CA . HIS A 1 88 ? -14.780 -7.932 14.662 1.00 97.19 88 HIS A CA 1
ATOM 689 C C . HIS A 1 88 ? -13.622 -8.716 15.302 1.00 97.19 88 HIS A C 1
ATOM 691 O O . HIS A 1 88 ? -12.969 -8.195 16.205 1.00 97.19 88 HIS A O 1
ATOM 697 N N . SER A 1 89 ? -13.405 -9.959 14.878 1.00 96.69 89 SER A N 1
ATOM 698 C CA . SER A 1 89 ? -12.325 -10.840 15.325 1.00 96.69 89 SER A CA 1
ATOM 699 C C . SER A 1 89 ? -11.251 -11.035 14.256 1.00 96.69 89 SER A C 1
ATOM 701 O O . SER A 1 89 ? -10.394 -11.888 14.442 1.00 96.69 89 SER A O 1
ATOM 703 N N . THR A 1 90 ? -11.307 -10.276 13.158 1.00 98.31 90 THR A N 1
ATOM 704 C CA . THR A 1 90 ? -10.397 -10.425 12.022 1.00 98.31 90 THR A CA 1
ATOM 705 C C . THR A 1 90 ? -9.424 -9.259 11.954 1.00 98.31 90 THR A C 1
ATOM 707 O O . THR A 1 90 ? -9.824 -8.093 11.912 1.00 98.31 90 THR A O 1
ATOM 710 N N . SER A 1 91 ? -8.139 -9.574 11.924 1.00 98.31 91 SER A N 1
ATOM 711 C CA . SER A 1 91 ? -7.046 -8.614 11.815 1.00 98.31 91 SER A CA 1
ATOM 712 C C . SER A 1 91 ? -6.726 -8.297 10.352 1.00 98.31 91 SER A C 1
ATOM 714 O O . SER A 1 91 ? -6.493 -9.188 9.537 1.00 98.31 91 SER A O 1
ATOM 716 N N . ILE A 1 92 ? -6.711 -7.007 10.012 1.00 98.75 92 ILE A N 1
ATOM 717 C CA . ILE A 1 92 ? -6.523 -6.524 8.640 1.00 98.75 92 ILE A CA 1
ATOM 718 C C . ILE A 1 92 ? -5.407 -5.479 8.608 1.00 98.75 92 ILE A C 1
ATOM 720 O O . ILE A 1 92 ? -5.391 -4.562 9.433 1.00 98.75 92 ILE A O 1
ATOM 724 N N . CYS A 1 93 ? -4.497 -5.594 7.642 1.00 98.75 93 CYS A N 1
ATOM 725 C CA . CYS A 1 93 ? -3.461 -4.610 7.348 1.00 98.75 93 CYS A CA 1
ATOM 726 C C . CYS A 1 93 ? -3.580 -4.127 5.900 1.00 98.75 93 CYS A C 1
ATOM 728 O O . CYS A 1 93 ? -3.542 -4.919 4.963 1.00 98.75 93 CYS A O 1
ATOM 730 N N . PHE A 1 94 ? -3.688 -2.816 5.721 1.00 98.88 94 PHE A N 1
ATOM 731 C CA . PHE A 1 94 ? -3.633 -2.144 4.430 1.00 98.88 94 PHE A CA 1
ATOM 732 C C . PHE A 1 94 ? -2.287 -1.438 4.306 1.00 98.88 94 PHE A C 1
ATOM 734 O O . PHE A 1 94 ? -1.907 -0.684 5.202 1.00 98.88 94 PHE A O 1
ATOM 741 N N . VAL A 1 95 ? -1.587 -1.659 3.200 1.00 98.81 95 VAL A N 1
ATOM 742 C CA . VAL A 1 95 ? -0.305 -1.031 2.874 1.00 98.81 95 VAL A CA 1
ATOM 743 C C . VAL A 1 95 ? -0.459 -0.352 1.521 1.00 98.81 95 VAL A C 1
ATOM 745 O O . VAL A 1 95 ? -0.778 -1.018 0.541 1.00 98.81 95 VAL A O 1
ATOM 748 N N . ASN A 1 96 ? -0.265 0.966 1.471 1.00 98.69 96 ASN A N 1
ATOM 749 C CA . ASN A 1 96 ? -0.167 1.718 0.222 1.00 98.69 96 ASN A CA 1
ATOM 750 C C . ASN A 1 96 ? 1.298 2.083 -0.024 1.00 98.69 96 ASN A C 1
ATOM 752 O O . ASN A 1 96 ? 1.867 2.854 0.754 1.00 98.69 96 ASN A O 1
ATOM 756 N N . ALA A 1 97 ? 1.887 1.537 -1.083 1.00 98.31 97 ALA A N 1
ATOM 757 C CA . ALA A 1 97 ? 3.289 1.695 -1.425 1.00 98.31 97 ALA A CA 1
ATOM 758 C C . ALA A 1 97 ? 3.506 2.515 -2.704 1.00 98.31 97 ALA A C 1
ATOM 760 O O . ALA A 1 97 ? 2.671 2.564 -3.606 1.00 98.31 97 ALA A O 1
ATOM 761 N N . HIS A 1 98 ? 4.673 3.141 -2.784 1.00 98.12 98 HIS A N 1
ATOM 762 C CA . HIS A 1 98 ? 5.216 3.751 -3.989 1.00 98.12 98 HIS A CA 1
ATOM 763 C C . HIS A 1 98 ? 6.683 3.329 -4.084 1.00 98.12 98 HIS A C 1
ATOM 765 O O . HIS A 1 98 ? 7.532 3.879 -3.377 1.00 98.12 98 HIS A O 1
ATOM 771 N N . LEU A 1 99 ? 6.967 2.331 -4.920 1.00 98.06 99 LEU A N 1
ATOM 772 C CA . LEU A 1 99 ? 8.292 1.706 -5.026 1.00 98.06 99 LEU A CA 1
ATOM 773 C C . LEU A 1 99 ? 9.173 2.393 -6.077 1.00 98.06 99 LEU A C 1
ATOM 775 O O . LEU A 1 99 ? 8.693 3.229 -6.852 1.00 98.06 99 LEU A O 1
ATOM 779 N N . ALA A 1 100 ? 10.469 2.077 -6.082 1.00 97.25 100 ALA A N 1
ATOM 780 C CA . ALA A 1 100 ? 11.442 2.616 -7.029 1.00 97.25 100 ALA A CA 1
ATOM 781 C C . ALA A 1 100 ? 10.955 2.576 -8.491 1.00 97.25 100 ALA A C 1
ATOM 783 O O . ALA A 1 100 ? 10.494 1.555 -9.005 1.00 97.25 100 ALA A O 1
ATOM 784 N N . ALA A 1 101 ? 11.061 3.725 -9.160 1.00 95.50 101 ALA A N 1
ATOM 785 C CA . ALA A 1 101 ? 10.683 3.894 -10.560 1.00 95.50 101 ALA A CA 1
ATOM 786 C C . ALA A 1 101 ? 11.831 3.481 -11.498 1.00 95.50 101 ALA A C 1
ATOM 788 O O . ALA A 1 101 ? 12.938 3.261 -11.035 1.00 95.50 101 ALA A O 1
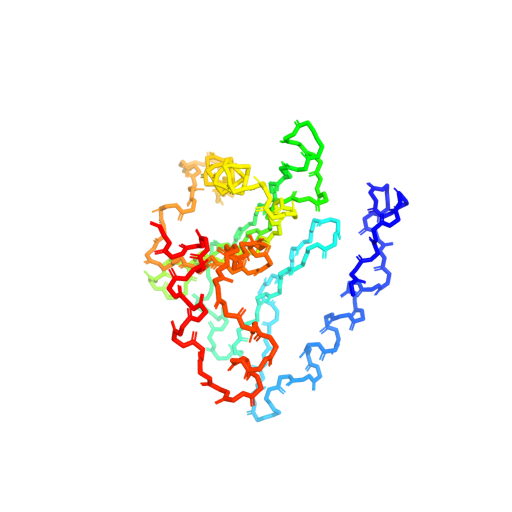ATOM 789 N N . HIS A 1 102 ? 11.567 3.491 -12.809 1.00 95.75 102 HIS A N 1
ATOM 790 C CA . HIS A 1 102 ? 12.471 3.113 -13.914 1.00 95.75 102 HIS A CA 1
ATOM 791 C C . HIS A 1 102 ? 12.511 1.611 -14.222 1.00 95.75 102 HIS A C 1
ATOM 793 O O . HIS A 1 102 ? 12.173 0.775 -13.387 1.00 95.75 102 HIS A O 1
ATOM 799 N N . GLN A 1 103 ? 12.818 1.283 -15.480 1.00 96.31 103 GLN A N 1
ATOM 800 C CA . GLN A 1 103 ? 12.687 -0.069 -16.033 1.00 96.31 103 GLN A CA 1
ATOM 801 C C . GLN A 1 103 ? 13.656 -1.043 -15.364 1.00 96.31 103 GLN A C 1
ATOM 803 O O . GLN A 1 103 ? 13.290 -2.176 -15.061 1.00 96.31 103 GLN A O 1
ATOM 808 N N . GLU A 1 104 ? 14.861 -0.561 -15.100 1.00 96.75 104 GLU A N 1
ATOM 809 C CA . GLU A 1 104 ? 16.035 -1.302 -14.657 1.00 96.75 104 GLU A CA 1
ATOM 810 C C . GLU A 1 104 ? 16.020 -1.581 -13.145 1.00 96.75 104 GLU A C 1
ATOM 812 O O . GLU A 1 104 ? 16.717 -2.466 -12.667 1.00 96.75 104 GLU A O 1
ATOM 817 N N . GLU A 1 105 ? 15.180 -0.871 -12.389 1.00 97.00 105 GLU A N 1
ATOM 818 C CA . GLU A 1 105 ? 15.150 -0.885 -10.919 1.00 97.00 105 GLU A CA 1
ATOM 819 C C . GLU A 1 105 ? 14.315 -2.045 -10.333 1.00 97.00 105 GLU A C 1
ATOM 821 O O . GLU A 1 105 ? 13.614 -1.878 -9.334 1.00 97.00 105 GLU A O 1
ATOM 826 N N . LEU A 1 106 ? 14.342 -3.226 -10.965 1.00 97.19 106 LEU A N 1
ATOM 827 C CA . LEU A 1 106 ? 13.588 -4.401 -10.504 1.00 97.19 106 LEU A CA 1
ATOM 828 C C . LEU A 1 106 ? 14.043 -4.848 -9.111 1.00 97.19 106 LEU A C 1
ATOM 830 O O . LEU A 1 106 ? 13.241 -4.883 -8.179 1.00 97.19 106 LEU A O 1
ATOM 834 N N . ASP A 1 107 ? 15.339 -5.116 -8.957 1.00 96.88 107 ASP A N 1
ATOM 835 C CA . ASP A 1 107 ? 15.910 -5.556 -7.680 1.00 96.88 107 ASP A CA 1
ATOM 836 C C . ASP A 1 107 ? 15.664 -4.519 -6.583 1.00 96.88 107 ASP A C 1
ATOM 838 O O . ASP A 1 107 ? 15.310 -4.851 -5.454 1.00 96.88 107 ASP A O 1
ATOM 842 N N . ARG A 1 108 ? 15.734 -3.238 -6.947 1.00 97.25 108 ARG A N 1
ATOM 843 C CA . ARG A 1 108 ? 15.468 -2.133 -6.036 1.00 97.25 108 ARG A CA 1
ATOM 844 C C . ARG A 1 108 ? 14.016 -2.090 -5.550 1.00 97.25 108 ARG A C 1
ATOM 846 O O . ARG A 1 108 ? 13.779 -1.785 -4.382 1.00 97.25 108 ARG A O 1
ATOM 853 N N . ARG A 1 109 ? 13.032 -2.407 -6.400 1.00 98.00 109 ARG A N 1
ATOM 854 C CA . ARG A 1 109 ? 11.622 -2.547 -5.979 1.00 98.00 109 ARG A CA 1
ATOM 855 C C . ARG A 1 109 ? 11.429 -3.712 -5.010 1.00 98.00 109 ARG A C 1
ATOM 857 O O . ARG A 1 109 ? 10.682 -3.562 -4.042 1.00 98.00 109 ARG A O 1
ATOM 864 N N . ASN A 1 110 ? 12.119 -4.829 -5.240 1.00 97.94 110 ASN A N 1
ATOM 865 C CA . ASN A 1 110 ? 12.109 -5.981 -4.333 1.00 97.94 110 ASN A CA 1
ATOM 866 C C . ASN A 1 110 ? 12.720 -5.611 -2.968 1.00 97.94 110 ASN A C 1
ATOM 868 O O . ASN A 1 110 ? 12.136 -5.898 -1.923 1.00 97.94 110 ASN A O 1
ATOM 872 N N . GLU A 1 111 ? 13.840 -4.881 -2.964 1.00 97.56 111 GLU A N 1
ATOM 873 C CA . GLU A 1 111 ? 14.444 -4.341 -1.740 1.00 97.56 111 GLU A CA 1
ATOM 874 C C . GLU A 1 111 ? 13.514 -3.370 -1.004 1.00 97.56 111 GLU A C 1
ATOM 876 O O . GLU A 1 111 ? 13.383 -3.455 0.218 1.00 97.56 111 GLU A O 1
ATOM 881 N N . ASP A 1 112 ? 12.862 -2.445 -1.720 1.00 98.19 112 ASP A N 1
ATOM 882 C CA . ASP A 1 112 ? 11.899 -1.509 -1.133 1.00 98.19 112 ASP A CA 1
ATOM 883 C C . ASP A 1 112 ? 10.757 -2.278 -0.446 1.00 98.19 112 ASP A C 1
ATOM 885 O O . ASP A 1 112 ? 10.418 -1.982 0.704 1.00 98.19 112 ASP A O 1
ATOM 889 N N . HIS A 1 113 ? 10.197 -3.290 -1.120 1.00 98.19 113 HIS A N 1
ATOM 890 C CA . HIS A 1 113 ? 9.174 -4.180 -0.569 1.00 98.19 113 HIS A CA 1
ATOM 891 C C . HIS A 1 113 ? 9.647 -4.848 0.728 1.00 98.19 113 HIS A C 1
ATOM 893 O O . HIS A 1 113 ? 8.977 -4.751 1.762 1.00 98.19 113 HIS A O 1
ATOM 899 N N . ASP A 1 114 ? 10.819 -5.478 0.710 1.00 97.88 114 ASP A N 1
ATOM 900 C CA . ASP A 1 114 ? 11.354 -6.174 1.879 1.00 97.88 114 ASP A CA 1
ATOM 901 C C . ASP A 1 114 ? 11.637 -5.207 3.029 1.00 97.88 114 ASP A C 1
ATOM 903 O O . ASP A 1 114 ? 11.321 -5.494 4.187 1.00 97.88 114 ASP A O 1
ATOM 907 N N . CYS A 1 115 ? 12.151 -4.018 2.714 1.00 97.69 115 CYS A N 1
ATOM 908 C CA . CYS A 1 115 ? 12.384 -2.946 3.671 1.00 97.69 115 CYS A CA 1
ATOM 909 C C . CYS A 1 115 ? 11.078 -2.502 4.350 1.00 97.69 115 CYS A C 1
ATOM 911 O O . CYS A 1 115 ? 11.044 -2.338 5.573 1.00 97.69 115 CYS A O 1
ATOM 913 N N . ILE A 1 116 ? 9.989 -2.358 3.584 1.00 98.56 116 ILE A N 1
ATOM 914 C CA . ILE A 1 116 ? 8.650 -2.042 4.103 1.00 98.56 116 ILE A CA 1
ATOM 915 C C . ILE A 1 116 ? 8.171 -3.146 5.051 1.00 98.56 116 ILE A C 1
ATOM 917 O O . ILE A 1 116 ? 7.740 -2.839 6.165 1.00 98.56 116 ILE A O 1
ATOM 921 N N . PHE A 1 117 ? 8.290 -4.416 4.659 1.00 98.19 117 PHE A N 1
ATOM 922 C CA . PHE A 1 117 ? 7.882 -5.552 5.493 1.00 98.19 117 PHE A CA 1
ATOM 923 C C . PHE A 1 117 ? 8.693 -5.685 6.783 1.00 98.19 117 PHE A C 1
ATOM 925 O O . PHE A 1 117 ? 8.130 -6.042 7.816 1.00 98.19 117 PHE A O 1
ATOM 932 N N . GLN A 1 118 ? 9.994 -5.398 6.736 1.00 97.25 118 GLN A N 1
ATOM 933 C CA . GLN A 1 118 ? 10.886 -5.499 7.892 1.00 97.25 118 GLN A CA 1
ATOM 934 C C . GLN A 1 118 ? 10.719 -4.339 8.877 1.00 97.25 118 GLN A C 1
ATOM 936 O O . GLN A 1 118 ? 10.847 -4.539 10.083 1.00 97.25 118 GLN A O 1
ATOM 941 N N . ARG A 1 119 ? 10.471 -3.121 8.380 1.00 97.69 119 ARG A N 1
ATOM 942 C CA . ARG A 1 119 ? 10.455 -1.908 9.214 1.00 97.69 119 ARG A CA 1
ATOM 943 C C . ARG A 1 119 ? 9.072 -1.507 9.696 1.00 97.69 119 ARG A C 1
ATOM 945 O O . ARG A 1 119 ? 8.999 -0.831 10.716 1.00 97.69 119 ARG A O 1
ATOM 952 N N . THR A 1 120 ? 8.009 -1.901 8.993 1.00 98.25 120 THR A N 1
ATOM 953 C CA . THR A 1 120 ? 6.643 -1.569 9.4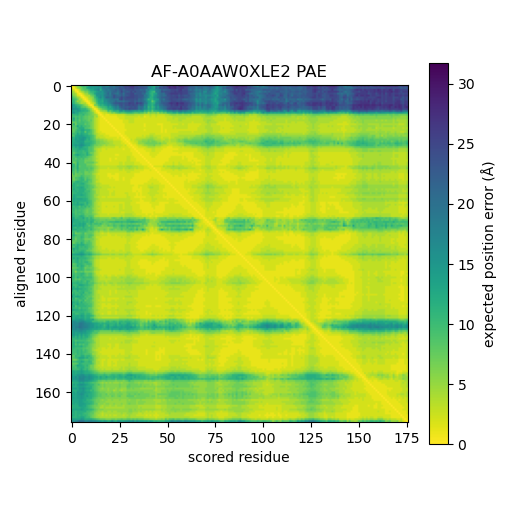15 1.00 98.25 120 THR A CA 1
ATOM 954 C C . THR A 1 120 ? 6.328 -2.236 10.749 1.00 98.25 120 THR A C 1
ATOM 956 O O . THR A 1 120 ? 6.324 -3.465 10.857 1.00 98.25 120 THR A O 1
ATOM 959 N N . CYS A 1 121 ? 6.025 -1.420 11.753 1.00 97.44 121 CYS A N 1
ATOM 960 C CA . CYS A 1 121 ? 5.864 -1.841 13.133 1.00 97.44 121 CYS A CA 1
ATOM 961 C C . CYS A 1 121 ? 4.697 -1.102 13.804 1.00 97.44 121 CYS A C 1
ATOM 963 O O . CYS A 1 121 ? 4.693 0.118 13.957 1.00 97.44 121 CYS A O 1
ATOM 965 N N . PHE A 1 122 ? 3.692 -1.855 14.243 1.00 97.00 122 PHE A N 1
ATOM 966 C CA . PHE A 1 122 ? 2.485 -1.342 14.880 1.00 97.00 122 PHE A CA 1
ATOM 967 C C . PHE A 1 122 ? 2.538 -1.553 16.391 1.00 97.00 122 PHE A C 1
ATOM 969 O O . PHE A 1 122 ? 2.279 -2.646 16.903 1.00 97.00 122 PHE A O 1
ATOM 976 N N . ASN A 1 123 ? 2.803 -0.472 17.117 1.00 91.44 123 ASN A N 1
ATOM 977 C CA . ASN A 1 123 ? 2.713 -0.451 18.573 1.00 91.44 123 ASN A CA 1
ATOM 978 C C . ASN A 1 123 ? 1.246 -0.265 18.990 1.00 91.44 123 ASN A C 1
ATOM 980 O O . ASN A 1 123 ? 0.665 0.799 18.773 1.00 91.44 123 ASN A O 1
ATOM 984 N N . LEU A 1 124 ? 0.628 -1.313 19.543 1.00 85.81 124 LEU A N 1
ATOM 985 C CA . LEU A 1 124 ? -0.779 -1.294 19.972 1.00 85.81 124 LEU A CA 1
ATOM 986 C C . LEU A 1 124 ? -0.946 -0.830 21.423 1.00 85.81 124 LEU A C 1
ATOM 988 O O . LEU A 1 124 ? -1.891 -0.114 21.746 1.00 85.81 124 LEU A O 1
ATOM 992 N N . ASN A 1 125 ? -0.044 -1.249 22.304 1.00 83.00 125 ASN A N 1
ATOM 993 C CA . ASN A 1 125 ? -0.010 -0.902 23.720 1.00 83.00 125 ASN A CA 1
ATOM 994 C C . ASN A 1 125 ? 1.434 -1.077 24.241 1.00 83.00 125 ASN A C 1
ATOM 996 O O . ASN A 1 125 ? 2.280 -1.661 23.572 1.00 83.00 125 ASN A O 1
ATOM 1000 N N . ILE A 1 126 ? 1.720 -0.567 25.440 1.00 80.19 126 ILE A N 1
ATOM 1001 C CA . ILE A 1 126 ? 3.062 -0.663 26.049 1.00 80.19 126 ILE A CA 1
ATOM 1002 C C . ILE A 1 126 ? 3.382 -2.104 26.498 1.00 80.19 126 ILE A C 1
ATOM 1004 O O . ILE A 1 126 ? 4.544 -2.484 26.589 1.00 80.19 126 ILE A O 1
ATOM 1008 N N . ASN A 1 127 ? 2.350 -2.913 26.760 1.00 85.50 127 ASN A N 1
ATOM 1009 C CA . ASN A 1 127 ? 2.476 -4.221 27.414 1.00 85.50 127 ASN A CA 1
ATOM 1010 C C . ASN A 1 127 ? 2.329 -5.421 26.464 1.00 85.50 127 ASN A C 1
ATOM 1012 O O . ASN A 1 127 ? 2.273 -6.559 26.925 1.00 85.50 127 ASN A O 1
ATOM 1016 N N . SER A 1 128 ? 2.198 -5.212 25.157 1.00 84.31 128 SER A N 1
ATOM 1017 C CA . SER A 1 128 ? 2.156 -6.290 24.166 1.00 84.31 128 SER A CA 1
ATOM 1018 C C . SER A 1 128 ? 3.231 -6.055 23.115 1.00 84.31 128 SER A C 1
ATOM 1020 O O . SER A 1 128 ? 3.581 -4.905 22.842 1.00 84.31 128 SER A O 1
ATOM 1022 N N . PRO A 1 129 ? 3.777 -7.136 22.535 1.00 89.12 129 PRO A N 1
ATOM 1023 C CA . PRO A 1 129 ? 4.760 -6.995 21.480 1.00 89.12 129 PRO A CA 1
ATOM 1024 C C . PRO A 1 129 ? 4.157 -6.211 20.306 1.00 89.12 129 PRO A C 1
ATOM 1026 O O . PRO A 1 129 ? 2.957 -6.348 20.024 1.00 89.12 129 PRO A O 1
ATOM 1029 N N . PRO A 1 130 ? 4.970 -5.395 19.618 1.00 92.94 130 PRO A N 1
ATOM 1030 C CA . PRO A 1 130 ? 4.531 -4.770 18.386 1.00 92.94 130 PRO A CA 1
ATOM 1031 C C . PRO A 1 130 ? 4.115 -5.827 17.366 1.00 92.94 130 PRO A C 1
ATOM 1033 O O . PRO A 1 130 ? 4.679 -6.920 17.323 1.00 92.94 130 PRO A O 1
ATOM 1036 N N . LYS A 1 131 ? 3.148 -5.477 16.520 1.00 95.75 131 LYS A N 1
ATOM 1037 C CA . LYS A 1 131 ? 2.780 -6.290 15.359 1.00 95.75 131 LYS A CA 1
ATOM 1038 C C . LYS A 1 131 ? 3.491 -5.787 14.112 1.00 95.75 131 LYS A C 1
ATOM 1040 O O . LYS A 1 131 ? 3.615 -4.585 13.908 1.00 95.75 131 LYS A O 1
ATOM 1045 N N . THR A 1 132 ? 3.883 -6.695 13.243 1.00 97.88 132 THR A N 1
ATOM 1046 C CA . THR A 1 132 ? 4.380 -6.435 11.891 1.00 97.88 132 THR A CA 1
ATOM 1047 C C . THR A 1 132 ? 3.260 -6.629 10.867 1.00 97.88 132 THR A C 1
ATOM 1049 O O . THR A 1 132 ? 2.149 -7.045 11.207 1.00 97.88 132 THR A O 1
ATOM 1052 N N . ILE A 1 133 ? 3.531 -6.357 9.587 1.00 98.44 133 ILE A N 1
ATOM 1053 C CA . ILE A 1 133 ? 2.562 -6.616 8.507 1.00 98.44 133 ILE A CA 1
ATOM 1054 C C . ILE A 1 133 ? 2.139 -8.094 8.495 1.00 98.44 133 ILE A C 1
ATOM 1056 O O . ILE A 1 133 ? 0.945 -8.373 8.403 1.00 98.44 133 ILE A O 1
ATOM 1060 N N . LYS A 1 134 ? 3.088 -9.026 8.668 1.00 98.19 134 LYS A N 1
ATOM 1061 C CA . LYS A 1 134 ? 2.866 -10.481 8.563 1.00 98.19 134 LYS A CA 1
ATOM 1062 C C . LYS A 1 134 ? 2.003 -11.070 9.687 1.00 98.19 134 LYS A C 1
ATOM 1064 O O . LYS A 1 134 ? 1.517 -12.183 9.538 1.00 98.19 134 LYS A O 1
ATOM 1069 N N . ASP A 1 135 ? 1.762 -10.322 10.764 1.00 97.62 135 ASP A N 1
ATOM 1070 C CA . ASP A 1 135 ? 0.955 -10.766 11.912 1.00 97.62 135 ASP A CA 1
ATOM 1071 C C . ASP A 1 135 ? -0.567 -10.579 11.720 1.00 97.62 135 ASP A C 1
ATOM 1073 O O . ASP A 1 135 ? -1.329 -10.644 12.691 1.00 97.62 135 ASP A O 1
ATOM 1077 N N . HIS A 1 136 ? -1.020 -10.281 10.498 1.00 98.38 136 HIS A N 1
ATOM 1078 C CA . HIS A 1 136 ? -2.425 -10.025 10.166 1.00 98.38 136 HIS A CA 1
ATOM 1079 C C . HIS A 1 136 ? -3.000 -11.138 9.290 1.00 98.38 136 HIS A C 1
ATOM 1081 O O . HIS A 1 136 ? -2.331 -11.625 8.383 1.00 98.38 136 HIS A O 1
ATOM 1087 N N . GLU A 1 137 ? -4.265 -11.493 9.519 1.00 98.50 137 GLU A N 1
ATOM 1088 C CA . GLU A 1 137 ? -4.973 -12.519 8.738 1.00 98.50 137 GLU A CA 1
ATOM 1089 C C . GLU A 1 137 ? -5.222 -12.084 7.292 1.00 98.50 137 GLU A C 1
ATOM 1091 O O . GLU A 1 137 ? -5.124 -12.892 6.370 1.00 98.50 137 GLU A O 1
ATOM 1096 N N . HIS A 1 138 ? -5.531 -10.802 7.080 1.00 98.69 138 HIS A N 1
ATOM 1097 C CA . HIS A 1 138 ? -5.675 -10.230 5.746 1.00 98.69 138 HIS A CA 1
ATOM 1098 C C . HIS A 1 138 ? -4.712 -9.069 5.545 1.00 98.69 138 HIS A C 1
ATOM 1100 O O . HIS A 1 138 ? -4.730 -8.088 6.291 1.00 98.69 138 HIS A O 1
ATOM 1106 N N . ILE A 1 139 ? -3.902 -9.168 4.496 1.00 98.75 139 ILE A N 1
ATOM 1107 C CA . ILE A 1 139 ? -2.940 -8.145 4.103 1.00 98.75 139 ILE A CA 1
ATOM 1108 C C . ILE A 1 139 ? -3.295 -7.693 2.692 1.00 98.75 139 ILE A C 1
ATOM 1110 O O . ILE A 1 139 ? -3.332 -8.496 1.763 1.00 98.75 139 ILE A O 1
ATOM 1114 N N . TYR A 1 140 ? -3.547 -6.399 2.540 1.00 98.69 140 TYR A N 1
ATOM 1115 C CA . TYR A 1 140 ? -3.766 -5.749 1.256 1.00 98.69 140 TYR A CA 1
ATOM 1116 C C . TYR A 1 140 ? -2.561 -4.863 0.968 1.00 98.69 140 TYR A C 1
ATOM 1118 O O . TYR A 1 140 ? -2.435 -3.787 1.553 1.00 98.69 140 TYR A O 1
ATOM 1126 N N . PHE A 1 141 ? -1.673 -5.325 0.090 1.00 98.44 141 PHE A N 1
ATOM 1127 C CA . PHE A 1 141 ? -0.532 -4.549 -0.390 1.00 98.44 141 PHE A CA 1
ATOM 1128 C C . PHE A 1 141 ? -0.882 -3.953 -1.754 1.00 98.44 141 PHE A C 1
ATOM 1130 O O . PHE A 1 141 ? -1.103 -4.686 -2.715 1.00 98.44 141 PHE A O 1
ATOM 1137 N N . ILE A 1 142 ? -1.006 -2.631 -1.816 1.00 98.25 142 ILE A N 1
ATOM 1138 C CA . ILE A 1 142 ? -1.494 -1.885 -2.981 1.00 98.25 142 ILE A CA 1
ATOM 1139 C C . ILE A 1 142 ? -0.630 -0.645 -3.224 1.00 98.25 142 ILE A C 1
ATOM 1141 O O . ILE A 1 142 ? 0.194 -0.286 -2.388 1.00 98.25 142 ILE A O 1
ATOM 1145 N N . GLY A 1 143 ? -0.857 0.040 -4.343 1.00 97.69 143 GLY A N 1
ATOM 1146 C CA . GLY A 1 143 ? -0.234 1.327 -4.653 1.00 97.69 143 GLY A CA 1
ATOM 1147 C C . GLY A 1 143 ? 0.468 1.327 -6.007 1.00 97.69 143 GLY A C 1
ATOM 1148 O O . GLY A 1 143 ? 0.168 0.499 -6.868 1.00 97.69 143 GLY A O 1
ATOM 1149 N N . ASP A 1 144 ? 1.392 2.266 -6.195 1.00 98.19 144 ASP A N 1
ATOM 1150 C CA . ASP A 1 144 ? 2.244 2.316 -7.384 1.00 98.19 144 ASP A CA 1
ATOM 1151 C C . ASP A 1 144 ? 3.491 1.451 -7.169 1.00 98.19 144 ASP A C 1
ATOM 1153 O O . ASP A 1 144 ? 4.542 1.894 -6.692 1.00 98.19 144 ASP A O 1
ATOM 1157 N N . MET A 1 145 ? 3.345 0.176 -7.523 1.00 97.75 145 MET A N 1
ATOM 1158 C CA . MET A 1 145 ? 4.402 -0.823 -7.394 1.00 97.75 145 MET A CA 1
ATOM 1159 C C . MET A 1 145 ? 5.539 -0.615 -8.402 1.00 97.75 145 MET A C 1
ATOM 1161 O O . MET A 1 145 ? 6.607 -1.186 -8.225 1.00 97.75 145 MET A O 1
ATOM 1165 N N . ASN A 1 146 ? 5.333 0.197 -9.445 1.00 98.12 146 ASN A N 1
ATOM 1166 C CA . ASN A 1 146 ? 6.322 0.558 -10.462 1.00 98.12 146 ASN A CA 1
ATOM 1167 C C . ASN A 1 146 ? 7.011 -0.582 -11.242 1.00 98.12 146 ASN A C 1
ATOM 1169 O O . ASN A 1 146 ? 7.909 -0.283 -12.031 1.00 98.12 146 ASN A O 1
ATOM 1173 N N . TYR A 1 147 ? 6.602 -1.846 -11.097 1.00 98.25 147 TYR A N 1
ATOM 1174 C CA . TYR A 1 147 ? 7.042 -2.923 -11.991 1.00 98.25 147 TYR A CA 1
ATOM 1175 C C . TYR A 1 147 ? 6.618 -2.621 -13.427 1.00 98.25 147 TYR A C 1
ATOM 1177 O O . TYR A 1 147 ? 5.586 -1.989 -13.673 1.00 98.25 147 TYR A O 1
ATOM 1185 N N . ARG A 1 148 ? 7.465 -3.003 -14.380 1.00 97.38 148 ARG A N 1
ATOM 1186 C CA . ARG A 1 148 ? 7.313 -2.663 -15.794 1.00 97.38 148 ARG A CA 1
ATOM 1187 C C . ARG A 1 148 ? 7.166 -3.918 -16.638 1.00 97.38 148 ARG A C 1
ATOM 1189 O O . ARG A 1 148 ? 7.488 -5.017 -16.206 1.00 97.38 148 ARG A O 1
ATOM 1196 N N . ILE A 1 149 ? 6.738 -3.725 -17.879 1.00 96.50 149 ILE A N 1
ATOM 1197 C CA . ILE A 1 149 ? 6.799 -4.770 -18.898 1.00 96.50 149 ILE A CA 1
ATOM 1198 C C . ILE A 1 149 ? 8.237 -4.831 -19.413 1.00 96.50 149 ILE A C 1
ATOM 1200 O O . ILE A 1 149 ? 8.782 -3.812 -19.841 1.00 96.50 149 ILE A O 1
ATOM 1204 N N . ASN A 1 150 ? 8.875 -5.994 -19.335 1.00 95.00 150 ASN A N 1
ATOM 1205 C CA . ASN A 1 150 ? 10.200 -6.215 -19.896 1.00 95.00 150 ASN A CA 1
ATOM 1206 C C . ASN A 1 150 ? 10.186 -6.046 -21.429 1.00 95.00 150 ASN A C 1
ATOM 1208 O O . ASN A 1 150 ? 9.162 -6.309 -22.071 1.00 95.00 150 ASN A O 1
ATOM 1212 N N . PRO A 1 151 ? 11.302 -5.597 -22.035 1.00 92.00 151 PRO A N 1
ATOM 1213 C CA . PRO A 1 151 ? 11.412 -5.507 -23.486 1.00 92.00 151 PRO A CA 1
ATOM 1214 C C . PRO A 1 151 ? 11.084 -6.846 -24.155 1.00 92.00 151 PRO A C 1
ATOM 1216 O O . PRO A 1 151 ? 11.619 -7.884 -23.777 1.00 92.00 151 PRO A O 1
ATOM 1219 N N . CYS A 1 152 ? 10.204 -6.805 -25.149 1.00 90.44 152 CYS A N 1
ATOM 1220 C CA . CYS A 1 152 ? 9.730 -7.966 -25.893 1.00 90.44 152 CYS A CA 1
ATOM 1221 C C . CYS A 1 152 ? 9.509 -7.593 -27.364 1.00 90.44 152 CYS A C 1
ATOM 1223 O O . CYS A 1 152 ? 9.287 -6.424 -27.691 1.00 90.44 152 CYS A O 1
ATOM 1225 N N . ASP A 1 153 ? 9.539 -8.589 -28.252 1.00 92.12 153 ASP A N 1
ATOM 1226 C CA . ASP A 1 153 ? 9.427 -8.417 -29.710 1.00 92.12 153 ASP A CA 1
ATOM 1227 C C . ASP A 1 153 ? 7.979 -8.172 -30.179 1.00 92.12 153 ASP A C 1
ATOM 1229 O O . ASP A 1 153 ? 7.533 -8.675 -31.211 1.00 92.12 153 ASP A O 1
ATOM 1233 N N . VAL A 1 154 ? 7.207 -7.400 -29.411 1.00 92.50 154 VAL A N 1
ATOM 1234 C CA . VAL A 1 154 ? 5.832 -7.024 -29.749 1.00 92.50 154 VAL A CA 1
ATOM 1235 C C . VAL A 1 154 ? 5.648 -5.515 -29.694 1.00 92.50 154 VAL A C 1
ATOM 1237 O O . VAL A 1 154 ? 6.236 -4.805 -28.877 1.00 92.50 154 VAL A O 1
ATOM 1240 N N . ASN A 1 155 ? 4.762 -5.000 -30.543 1.00 94.75 155 ASN A N 1
ATOM 1241 C CA . ASN A 1 155 ? 4.339 -3.611 -30.446 1.00 94.75 155 ASN A CA 1
ATOM 1242 C C . ASN A 1 155 ? 3.390 -3.441 -29.249 1.00 94.75 155 ASN A C 1
ATOM 1244 O O . ASN A 1 155 ? 2.184 -3.665 -29.360 1.00 94.75 155 ASN A O 1
ATOM 1248 N N . ILE A 1 156 ? 3.935 -3.019 -28.103 1.00 94.12 156 ILE A N 1
ATOM 1249 C CA . ILE A 1 156 ? 3.191 -2.873 -26.840 1.00 94.12 156 ILE A CA 1
ATOM 1250 C C . ILE A 1 156 ? 1.921 -2.028 -27.015 1.00 94.12 156 ILE A C 1
ATOM 1252 O O . ILE A 1 156 ? 0.872 -2.378 -26.476 1.00 94.12 156 ILE A O 1
ATOM 1256 N N . ARG A 1 157 ? 1.980 -0.932 -27.790 1.00 94.38 157 ARG A N 1
ATOM 1257 C CA . ARG A 1 157 ? 0.818 -0.049 -28.000 1.00 94.38 157 ARG A CA 1
ATOM 1258 C C . ARG A 1 157 ? -0.298 -0.746 -28.767 1.00 94.38 157 ARG A C 1
ATOM 1260 O O . ARG A 1 157 ? -1.458 -0.563 -28.422 1.00 94.38 157 ARG A O 1
ATOM 1267 N N . GLU A 1 158 ? 0.051 -1.527 -29.784 1.00 96.62 158 GLU A N 1
ATOM 1268 C CA . GLU A 1 158 ? -0.909 -2.281 -30.595 1.00 96.62 158 GLU A CA 1
ATOM 1269 C C . GLU A 1 158 ? -1.543 -3.430 -29.804 1.00 96.62 158 GLU A C 1
ATOM 1271 O O . GLU A 1 158 ? -2.758 -3.633 -29.837 1.00 96.62 158 GLU A O 1
ATOM 1276 N N . VAL A 1 159 ? -0.727 -4.166 -29.048 1.00 96.38 159 VAL A N 1
ATOM 1277 C CA . VAL A 1 159 ? -1.198 -5.250 -28.177 1.00 96.38 159 VAL A CA 1
ATOM 1278 C C . VAL A 1 159 ? -2.157 -4.700 -27.118 1.00 96.38 159 VAL A C 1
ATOM 1280 O O . VAL A 1 159 ? -3.245 -5.251 -26.930 1.00 96.38 159 VAL A O 1
ATOM 1283 N N . ALA A 1 160 ? -1.793 -3.581 -26.479 1.00 95.44 160 ALA A N 1
ATOM 1284 C CA . ALA A 1 160 ? -2.627 -2.913 -25.486 1.00 95.44 160 ALA A CA 1
ATOM 1285 C C . ALA A 1 160 ? -3.933 -2.372 -26.089 1.00 95.44 160 ALA A C 1
ATOM 1287 O O . ALA A 1 160 ? -5.001 -2.603 -25.527 1.00 95.44 160 ALA A O 1
ATOM 1288 N N . SER A 1 161 ? -3.883 -1.703 -27.249 1.00 97.25 161 SER A N 1
ATOM 1289 C CA . SER A 1 161 ? -5.089 -1.172 -27.905 1.00 97.25 161 SER A CA 1
ATOM 1290 C C . SER A 1 161 ? -6.027 -2.268 -28.417 1.00 97.25 161 SER A C 1
ATOM 1292 O O . SER A 1 161 ? -7.229 -2.043 -28.540 1.00 97.25 161 SER A O 1
ATOM 1294 N N . SER A 1 162 ? -5.497 -3.469 -28.657 1.00 97.44 162 SER A N 1
ATOM 1295 C CA . SER A 1 162 ? -6.262 -4.653 -29.056 1.00 97.44 162 SER A CA 1
ATOM 1296 C C . SER A 1 162 ? -6.778 -5.487 -27.874 1.00 97.44 162 SER A C 1
ATOM 1298 O O . SER A 1 162 ? -7.303 -6.578 -28.094 1.00 97.44 162 SER A O 1
ATOM 1300 N N . ASN A 1 163 ? -6.622 -5.019 -26.628 1.00 96.56 163 ASN A N 1
ATOM 1301 C CA . ASN A 1 163 ? -6.976 -5.737 -25.394 1.00 96.56 163 ASN A CA 1
ATOM 1302 C C . ASN A 1 163 ? -6.303 -7.117 -25.238 1.00 96.56 163 ASN A C 1
ATOM 1304 O O . ASN A 1 163 ? -6.805 -7.985 -24.522 1.00 96.56 163 ASN A O 1
ATOM 1308 N N . LYS A 1 164 ? -5.152 -7.342 -25.881 1.00 95.69 164 LYS A N 1
ATOM 1309 C CA . LYS A 1 164 ? -4.404 -8.608 -25.810 1.00 95.69 164 LYS A CA 1
ATOM 1310 C C . LYS A 1 164 ? -3.429 -8.611 -24.626 1.00 95.69 164 LYS A C 1
ATOM 1312 O O . LYS A 1 164 ? -2.243 -8.886 -24.781 1.00 95.69 164 LYS A O 1
ATOM 1317 N N . PHE A 1 165 ? -3.924 -8.278 -23.434 1.00 95.38 165 PHE A N 1
ATOM 1318 C CA . PHE A 1 165 ? -3.084 -8.038 -22.253 1.00 95.38 165 PHE A CA 1
ATOM 1319 C C . PHE A 1 165 ? -2.321 -9.270 -21.758 1.00 95.38 165 PHE A C 1
ATOM 1321 O O . PHE A 1 165 ? -1.269 -9.101 -21.155 1.00 95.38 165 PHE A O 1
ATOM 1328 N N . SER A 1 166 ? -2.788 -10.489 -22.051 1.00 95.06 166 SER A N 1
ATOM 1329 C CA . SER A 1 166 ? -2.084 -11.724 -21.674 1.00 95.06 166 SER A CA 1
ATOM 1330 C C . SER A 1 166 ? -0.643 -11.760 -22.189 1.00 95.06 166 SER A C 1
ATOM 1332 O O . SER A 1 166 ? 0.249 -12.155 -21.453 1.00 95.06 166 SER A O 1
ATOM 1334 N N . ILE A 1 167 ? -0.406 -11.251 -23.403 1.00 94.06 167 ILE A N 1
ATOM 1335 C CA . ILE A 1 167 ? 0.928 -11.185 -24.019 1.00 94.06 167 ILE A CA 1
ATOM 1336 C C . ILE A 1 167 ? 1.850 -10.233 -23.240 1.00 94.06 167 ILE A C 1
ATOM 1338 O O . ILE A 1 167 ? 3.042 -10.488 -23.085 1.00 94.06 167 ILE A O 1
ATOM 1342 N N . LEU A 1 168 ? 1.306 -9.118 -22.742 1.00 95.00 168 LEU A N 1
ATOM 1343 C CA . LEU A 1 168 ? 2.083 -8.160 -21.951 1.00 95.00 168 LEU A CA 1
ATOM 1344 C C . LEU A 1 168 ? 2.372 -8.713 -20.555 1.00 95.00 168 LEU A C 1
ATOM 1346 O O . LEU A 1 168 ? 3.485 -8.554 -20.068 1.00 95.00 168 LEU A O 1
ATOM 1350 N N . LEU A 1 169 ? 1.396 -9.391 -19.947 1.00 95.31 169 LEU A N 1
ATOM 1351 C CA . LEU A 1 169 ? 1.527 -9.980 -18.613 1.00 95.31 169 LEU A CA 1
ATOM 1352 C C . LEU A 1 169 ? 2.605 -11.067 -18.549 1.00 95.31 169 LEU A C 1
ATOM 1354 O O . LEU A 1 169 ? 3.284 -11.159 -17.539 1.00 95.31 169 LEU A O 1
ATOM 1358 N N . GLU A 1 170 ? 2.846 -11.820 -19.626 1.00 94.25 170 GLU A N 1
ATOM 1359 C CA . GLU A 1 170 ? 3.984 -12.760 -19.706 1.00 94.25 170 GLU A CA 1
ATOM 1360 C C . GLU A 1 170 ? 5.349 -12.075 -19.489 1.00 94.25 170 GLU A C 1
ATOM 1362 O O . GLU A 1 170 ? 6.327 -12.710 -19.097 1.00 94.25 170 GLU A O 1
ATOM 1367 N N 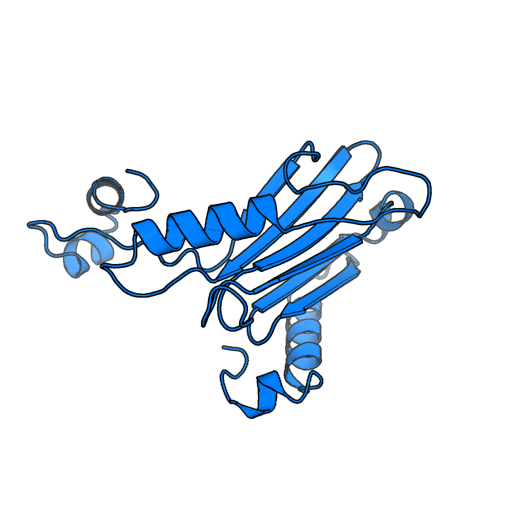. ASN A 1 171 ? 5.418 -10.764 -19.726 1.00 95.25 171 ASN A N 1
ATOM 1368 C CA . ASN A 1 171 ? 6.622 -9.955 -19.601 1.00 95.25 171 ASN A CA 1
ATOM 1369 C C . ASN A 1 171 ? 6.558 -8.983 -18.407 1.00 95.25 171 ASN A C 1
ATOM 1371 O O . ASN A 1 171 ? 7.442 -8.138 -18.276 1.00 95.25 171 ASN A O 1
ATOM 1375 N N . ASP A 1 172 ? 5.538 -9.060 -17.547 1.00 97.00 172 ASP A N 1
ATOM 1376 C CA . ASP A 1 172 ? 5.408 -8.195 -16.370 1.00 97.00 172 ASP A CA 1
ATOM 1377 C C . ASP A 1 172 ? 6.385 -8.628 -15.273 1.00 97.00 172 ASP A C 1
ATOM 1379 O O . ASP A 1 172 ? 6.274 -9.722 -14.719 1.00 97.00 172 ASP A O 1
ATOM 1383 N N . GLN A 1 173 ? 7.310 -7.731 -14.927 1.00 97.75 173 GLN A N 1
ATOM 1384 C CA . GLN A 1 173 ? 8.323 -7.936 -13.896 1.00 97.75 173 GLN A CA 1
ATOM 1385 C C . GLN A 1 173 ? 7.770 -8.314 -12.513 1.00 97.75 173 GLN A C 1
ATOM 1387 O O . GLN A 1 173 ? 8.506 -8.907 -11.736 1.00 97.75 173 GLN A O 1
ATOM 1392 N N . LEU A 1 174 ? 6.528 -7.955 -12.167 1.00 97.12 174 LEU A N 1
ATOM 1393 C CA . LEU A 1 174 ? 5.925 -8.350 -10.886 1.00 97.12 174 LEU A CA 1
ATOM 1394 C C . LEU A 1 174 ? 5.532 -9.833 -10.864 1.00 97.12 174 LEU A C 1
ATOM 1396 O O . LEU A 1 174 ? 5.430 -10.433 -9.797 1.00 97.12 174 LEU A O 1
ATOM 1400 N N . THR A 1 175 ? 5.235 -10.398 -12.034 1.00 92.06 175 THR A N 1
ATOM 1401 C CA . THR A 1 175 ? 4.709 -11.765 -12.174 1.00 92.06 175 THR A CA 1
ATOM 1402 C C . THR A 1 175 ? 5.770 -12.800 -12.538 1.00 92.06 175 THR A C 1
ATOM 1404 O O . THR A 1 175 ? 5.452 -13.989 -12.590 1.00 92.06 175 THR A O 1
ATOM 1407 N N . GLN A 1 176 ? 6.995 -12.346 -12.804 1.00 77.44 176 GLN A N 1
ATOM 1408 C CA . GLN A 1 176 ? 8.168 -13.188 -13.042 1.00 77.44 176 GLN A CA 1
ATOM 1409 C C . GLN A 1 176 ? 8.768 -13.668 -11.721 1.00 77.44 176 GLN A C 1
ATOM 1411 O O . GLN A 1 176 ? 9.181 -14.848 -11.681 1.00 77.44 176 GLN A O 1
#

Secondary structure (DSSP, 8-state):
-----GGGGT-S--HHHHHHHHHHHHHS-TTS-EEEEEEEEETTEEEEEEEEGGGGGGEEEEEEEEEE-SGGGT-TTSEEEEEEEEETTEEEEEEEEE---SSS-HHHHHHHHHHHHHH--B---TTSPPB-GGGSSEEEEEEE----BPP-SS-HHHHHHTT-HHHHHTTBTTT-

Nearest PDB structures (foldseek):
  4cml-assembly1_A  TM=9.620E-01  e=1.214E-20  Homo sapiens
  4cmn-assembly1_A  TM=9.566E-01  e=1.584E-18  Homo sapiens
  6srr-assembly1_B  TM=8.685E-01  e=2.161E-12  Homo sapiens
  5okm-assembly1_A  TM=8.407E-01  e=2.161E-12  Homo sapiens
  5okm-assembly4_D  TM=8.456E-01  e=3.973E-12  Homo sapiens

Sequence (176 aa):
ELDLNTETFLFNNTPKEQEWLNAVLNGIHPKAKYQKVRLVRLVGMMLIVLVQEKHLAYVRSVSTDTVGTGIMNKMGNKGAVSVRLDLHSTSICFVNAHLAAHQEELDRRNEDHDCIFQRTCFNLNINSPPKTIKDHEHIYFIGDMNYRINPCDVNIREVASSNKFSILLENDQLTQ